Protein AF-0000000083196100 (afdb_homodimer)

Nearest PDB structures (foldseek):
  4jhn-assembly2_B  TM=9.028E-01  e=1.054E-21  Homo sapiens
  4jhn-assembly3_C  TM=9.083E-01  e=1.488E-21  Homo sapiens
  4jhn-assembly4_D  TM=9.112E-01  e=2.358E-21  Homo sapiens
  4jhp-assembly1_C  TM=8.881E-01  e=1.182E-21  Homo sapiens
  4d9s-assembly1_A  TM=8.935E-01  e=9.825E-14  Arabidopsis thaliana

Foldseek 3Di:
DLKDWDAADAPLPNRHTDIDHDVPFRWPDKEDEQFKIWTATPQQWIWIFG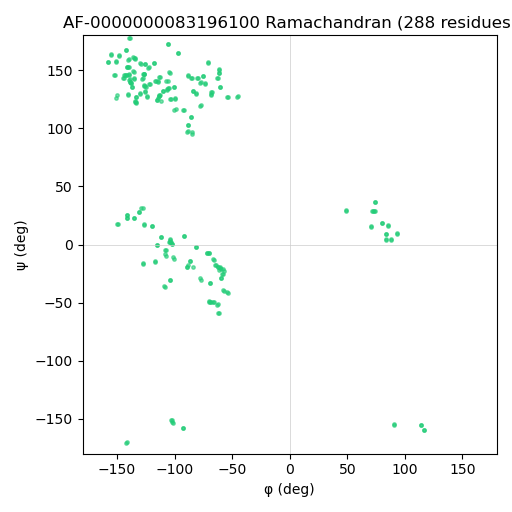AQCFLQRAQQDRDGGHDTDTNPVCVVWRWDAWEYEHFKIWTATPLQWIWMFGAFCPPQRQQPDGHGHNHIDTNPVDNPPHRWDYWYYYHNHIDTDD/DLKDWDAADAPLPNRHTDIDHDVPFRWPDKEDEQFKIWTATPQQWIWIFGAQCFLQRAQQDRDGGHDTDTNPVCVVWRWDAWEYEHFKIWTATPLQWIWMFGAFCPPQRQCPDGHGHNHIDTNPVDRPPHRWDYWYYYHNHIDTDD

pLDDT: mean 91.51, std 8.8, range [59.95, 98.72]

Structure (mmCIF, N/CA/C/O backbone):
data_AF-0000000083196100-model_v1
#
loop_
_entity.id
_entity.type
_entity.pdbx_description
1 polymer 'Retinitis pigmentosa GTPase regulator'
#
loop_
_atom_site.group_PDB
_atom_site.id
_atom_site.type_symbol
_atom_site.label_atom_id
_atom_site.label_alt_id
_atom_site.label_comp_id
_atom_site.label_asym_id
_atom_site.label_entity_id
_atom_site.label_seq_id
_atom_site.pdbx_PDB_ins_code
_atom_site.Cartn_x
_atom_site.Cartn_y
_atom_site.Cartn_z
_atom_site.occupancy
_atom_site.B_iso_or_equiv
_atom_site.auth_seq_id
_atom_site.auth_comp_id
_atom_site.auth_asym_id
_atom_site.auth_atom_id
_atom_site.pdbx_PDB_model_num
ATOM 1 N N . SER A 1 1 ? -12.853 -4.515 15.161 1 73.57 1 SER A N 1
ATOM 2 C CA . SER A 1 1 ? -14.202 -4.92 14.78 1 73.57 1 SER A CA 1
ATOM 3 C C . SER A 1 1 ? -14.213 -5.584 13.408 1 73.57 1 SER A C 1
ATOM 5 O O . SER A 1 1 ? -15.157 -6.299 13.066 1 73.57 1 SER A O 1
ATOM 7 N N . GLY A 1 2 ? -13.159 -5.322 12.604 1 83.19 2 GLY A N 1
ATOM 8 C CA . GLY A 1 2 ? -13.124 -5.877 11.26 1 83.19 2 GLY A CA 1
ATOM 9 C C . GLY A 1 2 ? -13.898 -5.049 10.252 1 83.19 2 GLY A C 1
ATOM 10 O O . GLY A 1 2 ? -14.129 -5.492 9.125 1 83.19 2 GLY A O 1
ATOM 11 N N . ALA A 1 3 ? -14.358 -3.859 10.619 1 87.9 3 ALA A N 1
ATOM 12 C CA . ALA A 1 3 ? -15.037 -2.965 9.684 1 87.9 3 ALA A CA 1
ATOM 13 C C . ALA A 1 3 ? -14.04 -2.303 8.738 1 87.9 3 ALA A C 1
ATOM 15 O O . ALA A 1 3 ? -12.918 -1.979 9.134 1 87.9 3 ALA A O 1
ATOM 16 N N . VAL A 1 4 ? -14.531 -2.128 7.567 1 89.62 4 VAL A N 1
ATOM 17 C CA . VAL A 1 4 ? -13.744 -1.42 6.562 1 89.62 4 VAL A CA 1
ATOM 18 C C . VAL A 1 4 ? -14.444 -0.117 6.181 1 89.62 4 VAL A C 1
ATOM 20 O O . VAL A 1 4 ? -15.605 -0.128 5.763 1 89.62 4 VAL A O 1
ATOM 23 N N . PHE A 1 5 ? -13.753 0.982 6.313 1 90.3 5 PHE A N 1
ATOM 24 C CA . PHE A 1 5 ? -14.221 2.295 5.885 1 90.3 5 PHE A CA 1
ATOM 25 C C . PHE A 1 5 ? -13.52 2.729 4.603 1 90.3 5 PHE A C 1
ATOM 27 O O . PHE A 1 5 ? -12.3 2.599 4.482 1 90.3 5 PHE A O 1
ATOM 34 N N . THR A 1 6 ? -14.292 3.23 3.684 1 90.14 6 THR A N 1
ATOM 35 C CA . THR A 1 6 ? -13.704 3.666 2.423 1 90.14 6 THR A CA 1
ATOM 36 C C . THR A 1 6 ? -14.089 5.111 2.118 1 90.14 6 THR A C 1
ATOM 38 O O . THR A 1 6 ? -15.194 5.548 2.448 1 90.14 6 THR A O 1
ATOM 41 N N . PHE A 1 7 ? -13.195 5.839 1.486 1 90.35 7 PHE A N 1
ATOM 42 C CA . PHE A 1 7 ? -13.403 7.2 1.005 1 90.35 7 PHE A CA 1
ATOM 43 C C . PHE A 1 7 ? -12.757 7.395 -0.361 1 90.35 7 PHE A C 1
ATOM 45 O O . PHE A 1 7 ? -11.756 6.749 -0.679 1 90.35 7 PHE A O 1
ATOM 52 N N . GLY A 1 8 ? -13.34 8.332 -1.094 1 90.25 8 GLY A N 1
ATOM 53 C CA . GLY A 1 8 ? -12.885 8.549 -2.458 1 90.25 8 GLY A CA 1
ATOM 54 C C . GLY A 1 8 ? -13.628 7.705 -3.476 1 90.25 8 GLY A C 1
ATOM 55 O O . GLY A 1 8 ? -14.788 7.347 -3.265 1 90.25 8 GLY A O 1
ATOM 56 N N . LYS A 1 9 ? -12.903 7.5 -4.558 1 84.86 9 LYS A N 1
ATOM 57 C CA . LYS A 1 9 ? -13.507 6.734 -5.644 1 84.86 9 LYS A CA 1
ATOM 58 C C . LYS A 1 9 ? -13.34 5.234 -5.419 1 84.86 9 LYS A C 1
ATOM 60 O O . LYS A 1 9 ? -12.223 4.715 -5.471 1 84.86 9 LYS A O 1
ATOM 65 N N . THR A 1 10 ? -14.396 4.661 -4.86 1 75.19 10 THR A N 1
ATOM 66 C CA . THR A 1 10 ? -14.386 3.212 -4.691 1 75.19 10 THR A CA 1
ATOM 67 C C . THR A 1 10 ? -15.456 2.559 -5.562 1 75.19 10 THR A C 1
ATOM 69 O O . THR A 1 10 ? -16.593 3.03 -5.615 1 75.19 10 THR A O 1
ATOM 72 N N . ARG A 1 11 ? -15.082 1.713 -6.275 1 67.57 11 ARG A N 1
ATOM 73 C CA . ARG A 1 11 ? -16.066 1.018 -7.098 1 67.57 11 ARG A CA 1
ATOM 74 C C . ARG A 1 11 ? -17.1 0.307 -6.232 1 67.57 11 ARG A C 1
ATOM 76 O O . ARG A 1 11 ? -18.237 0.096 -6.66 1 67.57 11 ARG A O 1
ATOM 83 N N . PHE A 1 12 ? -16.78 0.019 -4.996 1 62.87 12 PHE A N 1
ATOM 84 C CA . PHE A 1 12 ? -17.68 -0.753 -4.147 1 62.87 12 PHE A CA 1
ATOM 85 C C . PHE A 1 12 ? -18.722 0.15 -3.498 1 62.87 12 PHE A C 1
ATOM 87 O O . PHE A 1 12 ? -19.732 -0.331 -2.981 1 62.87 12 PHE A O 1
ATOM 94 N N . ALA A 1 13 ? -18.393 1.384 -3.484 1 64.73 13 ALA A N 1
ATOM 95 C CA . ALA A 1 13 ? -19.256 2.214 -2.647 1 64.73 13 ALA A CA 1
ATOM 96 C C . ALA A 1 13 ? -19.744 3.442 -3.411 1 64.73 13 ALA A C 1
ATOM 98 O O . ALA A 1 13 ? -20.001 4.49 -2.814 1 64.73 13 ALA A O 1
ATOM 99 N N . GLU A 1 14 ? -19.864 3.196 -4.648 1 65.25 14 GLU A N 1
ATOM 100 C CA . GLU A 1 14 ? -20.392 4.257 -5.5 1 65.25 14 GLU A CA 1
ATOM 101 C C . GLU A 1 14 ? -19.681 5.581 -5.237 1 65.25 14 GLU A C 1
ATOM 103 O O . GLU A 1 14 ? -20.316 6.638 -5.208 1 65.25 14 GLU A O 1
ATOM 108 N N . ASN A 1 15 ? -18.478 5.518 -4.843 1 67 15 ASN A N 1
ATOM 109 C CA . ASN A 1 15 ? -17.623 6.688 -4.669 1 67 15 ASN A CA 1
ATOM 110 C C . ASN A 1 15 ? -18.061 7.53 -3.474 1 67 15 ASN A C 1
ATOM 112 O O . ASN A 1 15 ? -17.837 8.741 -3.447 1 67 15 ASN A O 1
ATOM 116 N N . ILE A 1 16 ? -18.892 7.016 -2.548 1 70.38 16 ILE A N 1
ATOM 117 C CA . ILE A 1 16 ? -19.226 7.666 -1.285 1 70.38 16 ILE A CA 1
ATOM 118 C C . ILE A 1 16 ? -18.538 6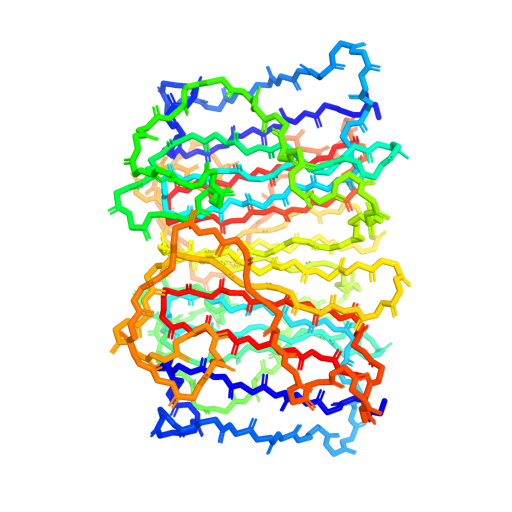.939 -0.132 1 70.38 16 ILE A C 1
ATOM 120 O O . ILE A 1 16 ? -18.341 5.723 -0.187 1 70.38 16 ILE A O 1
ATOM 124 N N . PRO A 1 17 ? -18.092 7.829 0.786 1 74.25 17 PRO A N 1
ATOM 125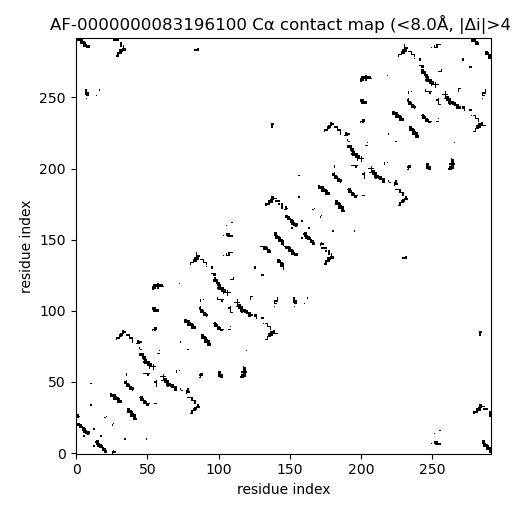 C CA . PRO A 1 17 ? -17.576 7.134 1.968 1 74.25 17 PRO A CA 1
ATOM 126 C C . PRO A 1 17 ? -18.496 6.011 2.44 1 74.25 17 PRO A C 1
ATOM 128 O O . PRO A 1 17 ? -19.72 6.171 2.445 1 74.25 17 PRO A O 1
ATOM 131 N N . SER A 1 18 ? -17.936 4.911 2.58 1 82.29 18 SER A N 1
ATOM 132 C CA . SER A 1 18 ? -18.738 3.731 2.887 1 82.29 18 SER A CA 1
ATOM 133 C C . SER A 1 18 ? -18.09 2.892 3.984 1 82.29 18 SER A C 1
ATOM 135 O O . SER A 1 18 ? -16.939 3.129 4.355 1 82.29 18 SER A O 1
ATOM 137 N N . LYS A 1 19 ? -18.972 2.049 4.567 1 83.75 19 LYS A N 1
ATOM 138 C CA . LYS A 1 19 ? -18.565 1.093 5.593 1 83.75 19 LYS A CA 1
ATOM 139 C C . LYS A 1 19 ? -19.083 -0.307 5.276 1 83.75 19 LYS A C 1
ATOM 141 O O . LYS A 1 19 ? -20.245 -0.474 4.898 1 83.75 19 LYS A O 1
ATOM 146 N N . PHE A 1 20 ? -18.14 -1.312 5.336 1 82.2 20 PHE A N 1
ATOM 147 C CA . PHE A 1 20 ? -18.63 -2.671 5.139 1 82.2 20 PHE A CA 1
ATOM 148 C C . PHE A 1 20 ? -17.903 -3.647 6.056 1 82.2 20 PHE A C 1
ATOM 150 O O . PHE A 1 20 ? -16.904 -3.29 6.684 1 82.2 20 PHE A O 1
ATOM 157 N N . TRP A 1 21 ? -18.545 -4.962 6.125 1 83.5 21 TRP A N 1
ATOM 158 C CA . TRP A 1 21 ? -18.016 -6.039 6.955 1 83.5 21 TRP A CA 1
ATOM 159 C C . TRP A 1 21 ? -17.885 -7.33 6.154 1 83.5 21 TRP A C 1
ATOM 161 O O . TRP A 1 21 ? -18.544 -7.499 5.125 1 83.5 21 TRP A O 1
ATOM 171 N N . PHE A 1 22 ? -16.971 -8.111 6.709 1 78.26 22 PHE A N 1
ATOM 172 C CA . PHE A 1 22 ? -16.886 -9.49 6.241 1 78.26 22 PHE A CA 1
ATOM 173 C C . PHE A 1 22 ? -17.618 -10.43 7.192 1 78.26 22 PHE A C 1
ATOM 175 O O . PHE A 1 22 ? -17.383 -10.404 8.402 1 78.26 22 PHE A O 1
ATOM 182 N N . LYS A 1 23 ? -18.633 -11.092 6.839 1 74.71 23 LYS A N 1
ATOM 183 C CA . LYS A 1 23 ? -19.554 -11.86 7.672 1 74.71 23 LYS A CA 1
ATOM 184 C C . LYS A 1 23 ? -18.833 -13.003 8.379 1 74.71 23 LYS A C 1
ATOM 186 O O . LYS A 1 23 ? -19.025 -13.218 9.577 1 74.71 23 LYS A O 1
ATOM 191 N N . ASN A 1 24 ? -18.102 -13.794 7.655 1 74.31 24 ASN A N 1
ATOM 192 C CA . ASN A 1 24 ? -17.67 -15.065 8.228 1 74.31 24 ASN A CA 1
ATOM 193 C C . ASN A 1 24 ? -16.178 -15.057 8.548 1 74.31 24 ASN A C 1
ATOM 195 O O . ASN A 1 24 ? -15.657 -16.014 9.124 1 74.31 24 ASN A O 1
ATOM 199 N N . ASP A 1 25 ? -15.566 -13.96 8.161 1 84.96 25 ASP A N 1
ATOM 200 C CA . ASP A 1 25 ? -14.13 -13.906 8.416 1 84.96 25 ASP A CA 1
ATOM 201 C C . ASP A 1 25 ? -13.664 -12.467 8.63 1 84.96 25 ASP A C 1
ATOM 203 O O . ASP A 1 25 ? -13.995 -11.579 7.842 1 84.96 25 ASP A O 1
ATOM 207 N N . ILE A 1 26 ? -12.99 -12.275 9.682 1 91.05 26 ILE A N 1
ATOM 208 C CA . ILE A 1 26 ? -12.576 -10.922 10.039 1 91.05 26 ILE A CA 1
ATOM 209 C C . ILE A 1 26 ? -11.372 -10.511 9.195 1 91.05 26 ILE A C 1
ATOM 211 O O . ILE A 1 26 ? -10.352 -11.204 9.179 1 91.05 26 ILE A O 1
ATOM 215 N N . PRO A 1 27 ? -11.514 -9.451 8.409 1 93.53 27 PRO A N 1
ATOM 216 C CA . PRO A 1 27 ? -10.337 -8.918 7.718 1 93.53 27 PRO A CA 1
ATOM 217 C C . PRO A 1 27 ? -9.243 -8.465 8.682 1 93.53 27 PRO A C 1
ATOM 219 O O . PRO A 1 27 ? -9.534 -7.828 9.697 1 93.53 27 PRO A O 1
ATOM 222 N N . ILE A 1 28 ? -8.037 -8.807 8.382 1 93.32 28 ILE A N 1
ATOM 223 C CA . ILE A 1 28 ? -6.946 -8.36 9.241 1 93.32 28 ILE A CA 1
ATOM 224 C C . ILE A 1 28 ? -6.007 -7.45 8.452 1 93.32 28 ILE A C 1
ATOM 226 O O . ILE A 1 28 ? -5.169 -6.758 9.034 1 93.32 28 ILE A O 1
ATOM 230 N N . SER A 1 29 ? -6.128 -7.455 7.113 1 95.14 29 SER A N 1
ATOM 231 C CA . SER A 1 29 ? -5.342 -6.589 6.24 1 95.14 29 SER A CA 1
ATOM 232 C C . SER A 1 29 ? -6.089 -6.283 4.946 1 95.14 29 SER A C 1
ATOM 234 O O . SER A 1 29 ? -6.868 -7.107 4.463 1 95.14 29 SER A O 1
ATOM 236 N N . LEU A 1 30 ? -5.882 -5.136 4.476 1 94.47 30 LEU A N 1
ATOM 237 C CA . LEU A 1 30 ? -6.475 -4.715 3.212 1 94.47 30 LEU A CA 1
ATOM 238 C C . LEU A 1 30 ? -5.477 -3.914 2.383 1 94.47 30 LEU A C 1
ATOM 240 O O . LEU A 1 30 ? -4.668 -3.163 2.933 1 94.47 30 LEU A O 1
ATOM 244 N N . SER A 1 31 ? -5.518 -4.012 1.088 1 97.21 31 SER A N 1
ATOM 245 C CA . SER A 1 31 ? -4.702 -3.246 0.151 1 97.21 31 SER A CA 1
ATOM 246 C C . SER A 1 31 ? -5.508 -2.836 -1.077 1 97.21 31 SER A C 1
ATOM 248 O O . SER A 1 31 ? -6.177 -3.669 -1.693 1 97.21 31 SER A O 1
ATOM 250 N N . CYS A 1 32 ? -5.425 -1.566 -1.353 1 95.29 32 CYS A N 1
ATOM 251 C CA . CYS A 1 32 ? -6.12 -1.029 -2.518 1 95.29 32 CYS A CA 1
ATOM 252 C C . CYS A 1 32 ? -5.137 -0.701 -3.636 1 95.29 32 CYS A C 1
ATOM 254 O O . CYS A 1 32 ? -4.123 -0.041 -3.403 1 95.29 32 CYS A O 1
ATOM 256 N N . GLY A 1 33 ? -5.467 -1.116 -4.804 1 95.66 33 GLY A N 1
ATOM 257 C CA . GLY A 1 33 ? -4.758 -0.687 -5.999 1 95.66 33 GLY A CA 1
ATOM 258 C C . GLY A 1 33 ? -5.493 0.388 -6.776 1 95.66 33 GLY A C 1
ATOM 259 O O . GLY A 1 33 ? -6.238 1.181 -6.197 1 95.66 33 GLY A O 1
ATOM 260 N N . ASP A 1 34 ? -5.257 0.464 -8.061 1 92.98 34 ASP A N 1
ATOM 261 C CA . ASP A 1 34 ? -5.97 1.433 -8.886 1 92.98 34 ASP A CA 1
ATOM 262 C C . ASP A 1 34 ? -7.451 1.076 -8.998 1 92.98 34 ASP A C 1
ATOM 264 O O . ASP A 1 34 ? -8.318 1.906 -8.72 1 92.98 34 ASP A O 1
ATOM 268 N N . GLU A 1 35 ? -7.698 -0.249 -9.343 1 92.24 35 GLU A N 1
ATOM 269 C CA . GLU A 1 35 ? -9.089 -0.66 -9.501 1 92.24 35 GLU A CA 1
ATOM 270 C C . GLU A 1 35 ? -9.317 -2.062 -8.943 1 92.24 35 GLU A C 1
ATOM 272 O O . GLU A 1 35 ? -10.21 -2.78 -9.399 1 92.24 35 GLU A O 1
ATOM 277 N N . HIS A 1 36 ? -8.477 -2.489 -8.063 1 95.12 36 HIS A N 1
ATOM 278 C CA . HIS A 1 36 ? -8.627 -3.781 -7.404 1 95.12 36 HIS A CA 1
ATOM 279 C C . HIS A 1 36 ? -8.27 -3.69 -5.924 1 95.12 36 HIS A C 1
ATOM 281 O O . HIS A 1 36 ? -7.609 -2.74 -5.498 1 95.12 36 HIS A O 1
ATOM 287 N N . THR A 1 37 ? -8.766 -4.66 -5.15 1 95.41 37 THR A N 1
ATOM 288 C CA . THR A 1 37 ? -8.61 -4.687 -3.7 1 95.41 37 THR A CA 1
ATOM 289 C C . THR A 1 37 ? -8.288 -6.099 -3.218 1 95.41 37 THR A C 1
ATOM 291 O O . THR A 1 37 ? -8.819 -7.078 -3.747 1 95.41 37 THR A O 1
ATOM 294 N N . ALA A 1 38 ? -7.398 -6.163 -2.303 1 96.94 38 ALA A N 1
ATOM 295 C CA . ALA A 1 38 ? -7.021 -7.415 -1.653 1 96.94 38 ALA A CA 1
ATOM 296 C C . ALA A 1 38 ? -7.346 -7.379 -0.163 1 96.94 38 ALA A C 1
ATOM 298 O O . ALA A 1 38 ? -7.14 -6.359 0.499 1 96.94 38 ALA A O 1
ATOM 299 N N . ILE A 1 39 ? -7.824 -8.518 0.34 1 95.29 39 ILE A N 1
ATOM 300 C CA . ILE A 1 39 ? -8.153 -8.658 1.755 1 95.29 39 ILE A CA 1
ATOM 301 C C . ILE A 1 39 ? -7.568 -9.961 2.294 1 95.29 39 ILE A C 1
ATOM 303 O O . ILE A 1 39 ? -7.739 -11.022 1.69 1 95.29 39 ILE A O 1
ATOM 307 N N . ILE A 1 40 ? -6.836 -9.848 3.36 1 96.46 40 ILE A N 1
ATOM 308 C CA . ILE A 1 40 ? -6.424 -11.027 4.114 1 96.46 40 ILE A CA 1
ATOM 309 C C . ILE A 1 40 ? -7.313 -11.189 5.345 1 96.46 40 ILE A C 1
ATOM 311 O O . ILE A 1 40 ? -7.577 -10.218 6.06 1 96.46 40 ILE A O 1
ATOM 315 N N . THR A 1 41 ? -7.726 -12.366 5.572 1 94.66 41 THR A N 1
ATOM 316 C CA . THR A 1 41 ? -8.59 -12.617 6.719 1 94.66 41 THR A CA 1
ATOM 317 C C . THR A 1 41 ? -7.821 -13.324 7.831 1 94.66 41 THR A C 1
ATOM 319 O O . THR A 1 41 ? -6.665 -13.711 7.645 1 94.66 41 THR A O 1
ATOM 322 N N . GLY A 1 42 ? -8.443 -13.473 8.975 1 92.94 42 GLY A N 1
ATOM 323 C CA . GLY A 1 42 ? -7.832 -14.01 10.18 1 92.94 42 GLY A CA 1
ATOM 324 C C . GLY A 1 42 ? -7.279 -15.41 9.996 1 92.94 42 GLY A C 1
ATOM 325 O O . GLY A 1 42 ? -6.361 -15.819 10.71 1 92.94 42 GLY A O 1
ATOM 326 N N . ASN A 1 43 ? -7.792 -16.182 9.061 1 92.32 43 ASN A N 1
ATOM 327 C CA . ASN A 1 43 ? -7.281 -17.518 8.774 1 92.32 43 ASN A CA 1
ATOM 328 C C . ASN A 1 43 ? -6.221 -17.488 7.676 1 92.32 43 ASN A C 1
ATOM 330 O O . ASN A 1 43 ? -5.889 -18.526 7.1 1 92.32 43 ASN A O 1
ATOM 334 N N . ASN A 1 44 ? -5.838 -16.33 7.279 1 94.97 44 ASN A N 1
ATOM 335 C CA . ASN A 1 44 ? -4.739 -16.061 6.358 1 94.97 44 ASN A CA 1
ATOM 336 C C . ASN A 1 44 ? -5.111 -16.418 4.922 1 94.97 44 ASN A C 1
ATOM 338 O O . ASN A 1 44 ? -4.252 -16.824 4.137 1 94.97 44 ASN A O 1
ATOM 342 N N . LYS A 1 45 ? -6.363 -16.315 4.657 1 94.69 45 LYS A N 1
ATOM 343 C CA . LYS A 1 45 ? -6.822 -16.447 3.277 1 94.69 45 LYS A CA 1
ATOM 344 C C . LYS A 1 45 ? -6.809 -15.099 2.562 1 94.69 45 LYS A C 1
ATOM 346 O O . LYS A 1 45 ? -7.124 -14.069 3.162 1 94.69 45 LYS A O 1
ATOM 351 N N . LEU A 1 46 ? -6.517 -15.194 1.325 1 97.17 46 LEU A N 1
ATOM 352 C CA . LEU A 1 46 ? -6.502 -13.999 0.488 1 97.17 46 LEU A CA 1
ATOM 353 C C . LEU A 1 46 ? -7.744 -13.938 -0.394 1 97.17 46 LEU A C 1
ATOM 355 O O . LEU A 1 46 ? -8.048 -14.892 -1.113 1 97.17 46 LEU A O 1
ATOM 359 N N . PHE A 1 47 ? -8.424 -12.874 -0.307 1 95.32 47 PHE A N 1
ATOM 360 C CA . PHE A 1 47 ? -9.535 -12.562 -1.198 1 95.32 47 PHE A CA 1
ATOM 361 C C . PHE A 1 47 ? -9.214 -11.346 -2.059 1 95.32 47 PHE A C 1
ATOM 363 O O . PHE A 1 47 ? -8.639 -10.369 -1.573 1 95.32 47 PHE A O 1
ATOM 370 N N . MET A 1 48 ? -9.627 -11.44 -3.307 1 96.42 48 MET A N 1
ATOM 371 C CA . MET A 1 48 ? -9.393 -10.319 -4.213 1 96.42 48 MET A CA 1
ATOM 372 C C . MET A 1 48 ? -10.632 -10.033 -5.055 1 96.42 48 MET A C 1
ATOM 374 O O . MET A 1 48 ? -11.418 -10.938 -5.338 1 96.42 48 MET A O 1
ATOM 378 N N . PHE A 1 49 ? -10.777 -8.716 -5.395 1 94.47 49 PHE A N 1
ATOM 379 C CA . PHE A 1 49 ? -11.84 -8.312 -6.307 1 94.47 49 PHE A CA 1
ATOM 380 C C . PHE A 1 49 ? -11.486 -7.006 -7.008 1 94.47 49 PHE A C 1
ATOM 382 O O . PHE A 1 49 ? -10.57 -6.297 -6.584 1 94.47 49 PHE A O 1
ATOM 389 N N . GLY A 1 50 ? -12.276 -6.783 -8.124 1 94.86 50 GLY A N 1
ATOM 390 C CA . GLY A 1 50 ? -12.058 -5.593 -8.931 1 94.86 50 GLY A CA 1
ATOM 391 C C . GLY A 1 50 ? -11.616 -5.906 -10.348 1 94.86 50 GLY A C 1
ATOM 392 O O . GLY A 1 50 ? -11.901 -6.986 -10.869 1 94.86 50 GLY A O 1
ATOM 393 N N . SER A 1 51 ? -11.001 -4.865 -10.977 1 96.34 51 SER A N 1
ATOM 394 C CA . SER A 1 51 ? -10.454 -5.024 -12.32 1 96.34 51 SER A CA 1
ATOM 395 C C . SER A 1 51 ? -9.362 -6.088 -12.351 1 96.34 51 SER A C 1
ATOM 397 O O . SER A 1 51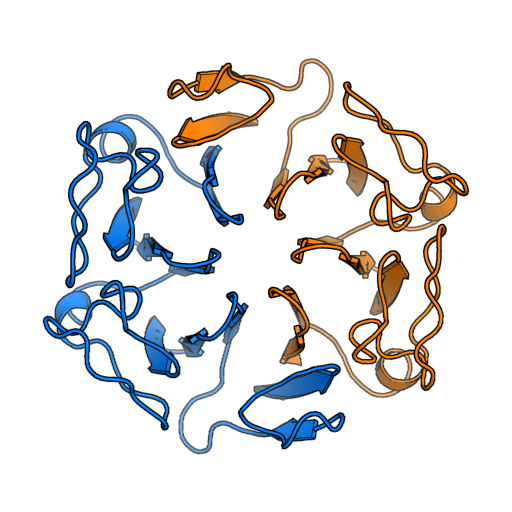 ? -8.616 -6.247 -11.383 1 96.34 51 SER A O 1
ATOM 399 N N . ASN A 1 52 ? -9.295 -6.759 -13.483 1 97.67 52 ASN A N 1
ATOM 400 C CA . ASN A 1 52 ? -8.338 -7.85 -13.636 1 97.67 52 ASN A CA 1
ATOM 401 C C . ASN A 1 52 ? -7.723 -7.864 -15.032 1 97.67 52 ASN A C 1
ATOM 403 O O . ASN A 1 52 ? -7.231 -8.897 -15.488 1 97.67 52 ASN A O 1
ATOM 407 N N . ASN A 1 53 ? -7.678 -6.746 -15.71 1 98.13 53 ASN A N 1
ATOM 408 C CA . ASN A 1 53 ? -7.274 -6.637 -17.108 1 98.13 53 ASN A CA 1
ATOM 409 C C . ASN A 1 53 ? -5.812 -7.028 -17.301 1 98.13 53 ASN A C 1
ATOM 411 O O . ASN A 1 53 ? -5.4 -7.379 -18.408 1 98.13 53 ASN A O 1
ATOM 415 N N . TRP A 1 54 ? -5.077 -7.056 -16.325 1 98.29 54 TRP A N 1
ATOM 416 C CA . TRP A 1 54 ? -3.652 -7.356 -16.408 1 98.29 54 TRP A CA 1
ATOM 417 C C . TRP A 1 54 ? -3.325 -8.654 -15.676 1 98.29 54 TRP A C 1
ATOM 419 O O . TRP A 1 54 ? -2.157 -9.033 -15.563 1 98.29 54 TRP A O 1
ATOM 429 N N . GLY A 1 55 ? -4.416 -9.295 -15.066 1 98.51 55 GLY A N 1
ATOM 430 C CA . GLY A 1 55 ? -4.192 -10.508 -14.295 1 98.51 55 GLY A CA 1
ATOM 431 C C . GLY A 1 55 ? -3.806 -10.236 -12.854 1 98.51 55 GLY A C 1
ATOM 432 O O . GLY A 1 55 ? -3.286 -11.119 -12.168 1 98.51 55 GLY A O 1
ATOM 433 N N . GLN A 1 56 ? -4.037 -9.012 -12.379 1 98.6 56 GLN A N 1
ATOM 434 C CA . GLN A 1 56 ? -3.545 -8.57 -11.078 1 98.6 56 GLN A CA 1
ATOM 435 C C . GLN A 1 56 ? -4.287 -9.27 -9.943 1 98.6 56 GLN A C 1
ATOM 437 O O . GLN A 1 56 ? -3.849 -9.232 -8.791 1 98.6 56 GLN A O 1
ATOM 442 N N . LEU A 1 57 ? -5.316 -10.031 -10.193 1 98.48 57 LEU A N 1
ATOM 443 C CA . LEU A 1 57 ? -5.994 -10.781 -9.142 1 98.48 57 LEU A CA 1
ATOM 444 C C . LEU A 1 57 ? -5.366 -12.16 -8.967 1 98.48 57 LEU A C 1
ATOM 446 O O . LEU A 1 57 ? -5.611 -12.836 -7.965 1 98.48 57 LEU A O 1
ATOM 450 N N . GLY A 1 58 ? -4.647 -12.639 -9.931 1 98.39 58 GLY A N 1
ATOM 451 C CA . GLY A 1 58 ? -3.961 -13.916 -9.815 1 98.39 58 GLY A CA 1
ATOM 452 C C . GLY A 1 58 ? -4.898 -15.106 -9.898 1 98.39 58 GLY A C 1
ATOM 453 O O . GLY A 1 58 ? -4.681 -16.121 -9.233 1 98.39 58 GLY A O 1
ATOM 454 N N . LEU A 1 59 ? -5.909 -15.049 -10.699 1 98.08 59 LEU A N 1
ATOM 455 C CA . LEU A 1 59 ? -6.94 -16.08 -10.755 1 98.08 59 LEU A CA 1
ATOM 456 C C . LEU A 1 59 ? -6.736 -16.987 -11.964 1 98.08 59 LEU A C 1
ATOM 458 O O . LEU A 1 59 ? -7.522 -17.909 -12.193 1 98.08 59 LEU A O 1
ATOM 462 N N . GLY A 1 60 ? -5.722 -16.75 -12.734 1 97.45 60 GLY A N 1
ATOM 463 C CA . GLY A 1 60 ? -5.507 -17.519 -13.95 1 97.45 60 GLY A CA 1
ATOM 464 C C . GLY A 1 60 ? -6.304 -17 -15.132 1 97.45 60 GLY A C 1
ATOM 465 O O . GLY A 1 60 ? -6.316 -17.619 -16.198 1 97.45 60 GLY A O 1
ATOM 466 N N . SER A 1 61 ? -6.987 -15.943 -14.978 1 96.62 61 SER A N 1
ATOM 467 C CA . SER A 1 61 ? -7.752 -15.256 -16.013 1 96.62 61 SER A CA 1
ATOM 468 C C . SER A 1 61 ? -7.597 -13.743 -15.904 1 96.62 61 SER A C 1
ATOM 470 O O . SER A 1 61 ? -6.932 -13.246 -14.993 1 96.62 61 SER A O 1
ATOM 472 N N . LYS A 1 62 ? -8.214 -13.038 -16.823 1 97.59 62 LYS A N 1
ATOM 473 C CA . LYS A 1 62 ? -8.149 -11.579 -16.817 1 97.59 62 LYS A CA 1
ATOM 474 C C . LYS A 1 62 ? -9.541 -10.968 -16.677 1 97.59 62 LYS A C 1
ATOM 476 O O . LYS A 1 62 ? -9.733 -9.781 -16.948 1 97.59 62 LYS A O 1
ATOM 481 N N . ALA A 1 63 ? -10.471 -11.857 -16.254 1 97.85 63 ALA A N 1
ATOM 482 C CA . ALA A 1 63 ? -11.839 -11.369 -16.092 1 97.85 63 ALA A CA 1
ATOM 483 C C . ALA A 1 63 ? -11.984 -10.563 -14.804 1 97.85 63 ALA A C 1
ATOM 485 O O . ALA A 1 63 ? -11.432 -10.935 -13.766 1 97.85 63 ALA A O 1
ATOM 486 N N . THR A 1 64 ? -12.717 -9.493 -14.883 1 96.89 64 THR A N 1
ATOM 487 C CA . THR A 1 64 ? -13.045 -8.702 -13.702 1 96.89 64 THR A CA 1
ATOM 488 C C . THR A 1 64 ? -13.877 -9.518 -12.718 1 96.89 64 THR A C 1
ATOM 490 O O . THR A 1 64 ? -14.748 -10.29 -13.125 1 96.89 64 THR A O 1
ATOM 493 N N . VAL A 1 65 ? -13.661 -9.336 -11.465 1 95.72 65 VAL A N 1
ATOM 494 C CA . VAL A 1 65 ? -14.414 -9.992 -10.402 1 95.72 65 VAL A CA 1
ATOM 495 C C . VAL A 1 65 ? -15.023 -8.942 -9.476 1 95.72 65 VAL A C 1
ATOM 497 O O . VAL A 1 65 ? -14.305 -8.114 -8.909 1 95.72 65 VAL A O 1
ATOM 500 N N . ASN A 1 66 ? -16.287 -8.97 -9.203 1 92.17 66 ASN A N 1
ATOM 501 C CA . ASN A 1 66 ? -16.97 -7.88 -8.514 1 92.17 66 ASN A CA 1
ATOM 502 C C . ASN A 1 66 ? -17.189 -8.199 -7.038 1 92.17 66 ASN A C 1
ATOM 504 O O . ASN A 1 66 ? -17.574 -7.325 -6.26 1 92.17 66 ASN A O 1
ATOM 508 N N . LYS A 1 67 ? -16.957 -9.434 -6.651 1 90.53 67 LYS A N 1
ATOM 509 C CA . LYS A 1 67 ? -17.081 -9.833 -5.252 1 90.53 67 LYS A CA 1
ATOM 510 C C . LYS A 1 67 ? -15.782 -10.448 -4.739 1 90.53 67 LYS A C 1
ATOM 512 O O . LYS A 1 67 ? -15.031 -11.055 -5.506 1 90.53 67 LYS A O 1
ATOM 517 N N . PRO A 1 68 ? -15.618 -10.287 -3.448 1 91.95 68 PRO A N 1
ATOM 518 C CA . PRO A 1 68 ? -14.405 -10.921 -2.926 1 91.95 68 PRO A CA 1
ATOM 519 C C . PRO A 1 68 ? -14.313 -12.403 -3.284 1 91.95 68 PRO A C 1
ATOM 521 O O . PRO A 1 68 ? -15.242 -13.166 -3.011 1 91.95 68 PRO A O 1
ATOM 524 N N . THR A 1 69 ? -13.232 -12.778 -3.863 1 94.92 69 THR A N 1
ATOM 525 C CA . THR A 1 69 ? -12.995 -14.14 -4.33 1 94.92 69 THR A CA 1
ATOM 526 C C . THR A 1 69 ? -11.694 -14.69 -3.754 1 94.92 69 THR A C 1
ATOM 528 O O . THR A 1 69 ? -10.648 -14.043 -3.84 1 94.92 69 THR A O 1
ATOM 531 N N . CYS A 1 70 ? -11.788 -15.901 -3.222 1 95.34 70 CYS A N 1
ATOM 532 C CA . CYS A 1 70 ? -10.63 -16.529 -2.596 1 95.34 70 CYS A CA 1
ATOM 533 C C . CYS A 1 70 ? -9.629 -16.995 -3.646 1 95.34 70 CYS A C 1
ATOM 535 O O . CYS A 1 70 ? -10.015 -17.562 -4.67 1 95.34 70 CYS A O 1
ATOM 537 N N . ILE A 1 71 ? -8.4 -16.78 -3.368 1 97.47 71 ILE A N 1
ATOM 538 C CA . ILE A 1 71 ? -7.34 -17.249 -4.254 1 97.47 71 ILE A CA 1
ATOM 539 C C . ILE A 1 71 ? -6.938 -18.671 -3.869 1 97.47 71 ILE A C 1
ATOM 541 O O . ILE A 1 71 ? -5.999 -18.869 -3.093 1 97.47 71 ILE A O 1
ATOM 545 N N . LYS A 1 72 ? -7.414 -19.602 -4.49 1 94.97 72 LYS A N 1
ATOM 546 C CA . LYS A 1 72 ? -7.284 -21.014 -4.141 1 94.97 72 LYS A CA 1
ATOM 547 C C . LYS A 1 72 ? -5.852 -21.5 -4.343 1 94.97 72 LYS A C 1
ATOM 549 O O . LYS A 1 72 ? -5.372 -22.359 -3.599 1 94.97 72 LYS A O 1
ATOM 554 N N . ALA A 1 73 ? -5.2 -20.948 -5.316 1 94.56 73 ALA A N 1
ATOM 555 C CA . ALA A 1 73 ? -3.842 -21.372 -5.649 1 94.56 73 ALA A CA 1
ATOM 556 C C . ALA A 1 73 ? -2.894 -21.15 -4.475 1 94.56 73 ALA A C 1
ATOM 558 O O . ALA A 1 73 ? -1.83 -21.769 -4.402 1 94.56 73 ALA A O 1
ATOM 559 N N . LEU A 1 74 ? -3.263 -20.282 -3.531 1 94.96 74 LEU A N 1
ATOM 560 C CA . LEU A 1 74 ? -2.403 -19.946 -2.402 1 94.96 74 LEU A CA 1
ATOM 561 C C . LEU A 1 74 ? -2.883 -20.636 -1.129 1 94.96 74 LEU A C 1
ATOM 563 O O . LEU A 1 74 ? -2.347 -20.392 -0.046 1 94.96 74 LEU A O 1
ATOM 567 N N . LYS A 1 75 ? -3.838 -21.443 -1.135 1 91.13 75 LYS A N 1
ATOM 568 C CA . LYS A 1 75 ? -4.408 -22.122 0.025 1 91.13 75 LYS A CA 1
ATOM 569 C C . LYS A 1 75 ? -3.333 -22.873 0.806 1 91.13 75 LYS A C 1
ATOM 571 O O . LYS A 1 75 ? -3.332 -22.861 2.039 1 91.13 75 LYS A O 1
ATOM 576 N N . PRO A 1 76 ? -2.434 -23.513 0.061 1 91.97 76 PRO A N 1
ATOM 577 C CA . PRO A 1 76 ? -1.398 -24.216 0.823 1 91.97 76 PRO A CA 1
ATOM 578 C C . PRO A 1 76 ? -0.474 -23.264 1.579 1 91.97 76 PRO A C 1
ATOM 580 O O . PRO A 1 76 ? 0.29 -23.698 2.445 1 91.97 76 PRO A O 1
ATOM 583 N N . GLU A 1 77 ? -0.572 -22.059 1.246 1 91.2 77 GLU A N 1
ATOM 584 C CA . GLU A 1 77 ? 0.254 -21.036 1.881 1 91.2 77 GLU A CA 1
ATOM 585 C C . GLU A 1 77 ? -0.559 -20.203 2.867 1 91.2 77 GLU A C 1
ATOM 587 O O . GLU A 1 77 ? -1.775 -20.068 2.718 1 91.2 77 GLU A O 1
ATOM 592 N N . LYS A 1 78 ? 0.007 -19.744 3.856 1 93.98 78 LYS A N 1
ATOM 593 C CA . LYS A 1 78 ? -0.565 -18.698 4.697 1 93.98 78 LYS A CA 1
ATOM 594 C C . LYS A 1 78 ? -0.104 -17.315 4.245 1 93.98 78 LYS A C 1
ATOM 596 O O . LYS A 1 78 ? 1.084 -16.995 4.321 1 93.98 78 LYS A O 1
ATOM 601 N N . VAL A 1 79 ? -1.048 -16.496 3.782 1 96.7 79 VAL A N 1
ATOM 602 C CA . VAL A 1 79 ? -0.675 -15.165 3.314 1 96.7 79 VAL A CA 1
ATOM 603 C C . VAL A 1 79 ? -0.532 -14.22 4.505 1 96.7 79 VAL A C 1
ATOM 605 O O . VAL A 1 79 ? -1.439 -14.115 5.334 1 96.7 79 VAL A O 1
ATOM 608 N N . LYS A 1 80 ? 0.541 -13.533 4.551 1 95.56 80 LYS A N 1
ATOM 609 C CA . LYS A 1 80 ? 0.839 -12.665 5.686 1 95.56 80 LYS A CA 1
ATOM 610 C C . LYS A 1 80 ? 0.721 -11.194 5.299 1 95.56 80 LYS A C 1
ATOM 612 O O . LYS A 1 80 ? 0.357 -10.356 6.127 1 95.56 80 LYS A O 1
ATOM 617 N N . PHE A 1 81 ? 1.093 -10.874 4.121 1 96.26 81 PHE A N 1
ATOM 618 C CA . PHE A 1 81 ? 1.083 -9.494 3.651 1 96.26 81 PHE A CA 1
ATOM 619 C C . PHE A 1 81 ? 0.687 -9.426 2.181 1 96.26 81 PHE A C 1
ATOM 621 O O . PHE A 1 81 ? 1.021 -10.32 1.4 1 96.26 81 PHE A O 1
ATOM 628 N N . VAL A 1 82 ? 0.012 -8.39 1.838 1 97.93 82 VAL A N 1
ATOM 629 C CA . VAL A 1 82 ? -0.363 -8.149 0.449 1 97.93 82 VAL A CA 1
ATOM 630 C C . VAL A 1 82 ? -0.19 -6.669 0.116 1 97.93 82 VAL A C 1
ATOM 632 O O . VAL A 1 82 ? -0.471 -5.802 0.947 1 97.93 82 VAL A O 1
ATOM 635 N N . ALA A 1 83 ? 0.279 -6.364 -1.006 1 98.24 83 ALA A N 1
ATOM 636 C CA . ALA A 1 83 ? 0.431 -5.006 -1.523 1 98.24 83 ALA A CA 1
ATOM 637 C C . ALA A 1 83 ? -0.082 -4.905 -2.956 1 98.24 83 ALA A C 1
ATOM 639 O O . ALA A 1 83 ? 0.395 -5.615 -3.845 1 98.24 83 ALA A O 1
ATOM 640 N N . CYS A 1 84 ? -1.026 -4.028 -3.173 1 98.08 84 CYS A N 1
ATOM 641 C CA . CYS A 1 84 ? -1.568 -3.799 -4.508 1 98.08 84 CYS A CA 1
ATOM 642 C C . CYS A 1 84 ? -0.954 -2.555 -5.139 1 98.08 84 CYS A C 1
ATOM 644 O O . CYS A 1 84 ? -0.978 -1.476 -4.545 1 98.08 84 CYS A O 1
ATOM 646 N N . GLY A 1 85 ? -0.427 -2.697 -6.276 1 97.14 85 GLY A N 1
ATOM 647 C CA . GLY A 1 85 ? -0.015 -1.559 -7.083 1 97.14 85 GLY A CA 1
ATOM 648 C C . GLY A 1 85 ? -1.083 -1.101 -8.057 1 97.14 85 GLY A C 1
ATOM 649 O O . GLY A 1 85 ? -2.272 -1.349 -7.846 1 97.14 85 GLY A O 1
ATOM 650 N N . ARG A 1 86 ? -0.631 -0.419 -9.093 1 96.07 86 ARG A N 1
ATOM 651 C CA . ARG A 1 86 ? -1.601 0.041 -10.081 1 96.07 86 ARG A CA 1
ATOM 652 C C . ARG A 1 86 ? -2.239 -1.135 -10.811 1 96.07 86 ARG A C 1
ATOM 654 O O . ARG A 1 86 ? -3.466 -1.23 -10.894 1 96.07 86 ARG A O 1
ATOM 661 N N . ASN A 1 87 ? -1.353 -2.045 -11.303 1 96.83 87 ASN A N 1
ATOM 662 C CA . ASN A 1 87 ? -1.849 -3.162 -12.1 1 96.83 87 ASN A CA 1
ATOM 663 C C . ASN A 1 87 ? -1.2 -4.479 -11.686 1 96.83 87 ASN A C 1
ATOM 665 O O . ASN A 1 87 ? -1.081 -5.399 -12.497 1 96.83 87 ASN A O 1
ATOM 669 N N . HIS A 1 88 ? -0.707 -4.568 -10.502 1 98.32 88 HIS A N 1
ATOM 670 C CA . HIS A 1 88 ? -0.032 -5.766 -10.015 1 98.32 88 HIS A CA 1
ATOM 671 C C . HIS A 1 88 ? -0.238 -5.942 -8.514 1 98.32 88 HIS A C 1
ATOM 673 O O . HIS A 1 88 ? -0.657 -5.008 -7.826 1 98.32 88 HIS A O 1
ATOM 679 N N . THR A 1 89 ? 0.018 -7.144 -8.059 1 98.59 89 THR A N 1
ATOM 680 C CA . THR A 1 89 ? -0.142 -7.504 -6.654 1 98.59 89 THR A CA 1
ATOM 681 C C . THR A 1 89 ? 1.038 -8.344 -6.174 1 98.59 89 THR A C 1
ATOM 683 O O . THR A 1 89 ? 1.5 -9.239 -6.884 1 98.59 89 THR A O 1
ATOM 686 N N . LEU A 1 90 ? 1.538 -8.012 -5.011 1 98.01 90 LEU A N 1
ATOM 687 C CA . LEU A 1 90 ? 2.575 -8.783 -4.333 1 98.01 90 LEU A CA 1
ATOM 688 C C . LEU A 1 90 ? 2.033 -9.422 -3.059 1 98.01 90 LEU A C 1
ATOM 690 O O . LEU A 1 90 ? 1.259 -8.8 -2.328 1 98.01 90 LEU A O 1
ATOM 694 N N . ILE A 1 91 ? 2.499 -10.607 -2.752 1 97.38 91 ILE A N 1
ATOM 695 C CA . ILE A 1 91 ? 2.101 -11.256 -1.508 1 97.38 91 ILE A CA 1
ATOM 696 C C . ILE A 1 91 ? 3.327 -11.859 -0.825 1 97.38 91 ILE A C 1
ATOM 698 O O . ILE A 1 91 ? 4.268 -12.291 -1.495 1 97.38 91 ILE A O 1
ATOM 702 N N . LEU A 1 92 ? 3.355 -11.792 0.444 1 96.36 92 LEU A N 1
ATOM 703 C CA . LEU A 1 92 ? 4.323 -12.457 1.309 1 96.36 92 LEU A CA 1
ATOM 704 C C . LEU A 1 92 ? 3.65 -13.54 2.146 1 96.36 92 LEU A C 1
ATOM 706 O O . LEU A 1 92 ? 2.634 -13.285 2.797 1 96.36 92 LEU A O 1
ATOM 710 N N . THR A 1 93 ? 4.158 -14.719 2.145 1 95.48 93 THR A N 1
ATOM 711 C CA . THR A 1 93 ? 3.572 -15.822 2.899 1 95.48 93 THR A CA 1
ATOM 712 C C . THR A 1 93 ? 4.275 -15.993 4.243 1 95.48 93 THR A C 1
ATOM 714 O O . THR A 1 93 ? 5.361 -15.448 4.455 1 95.48 93 THR A O 1
ATOM 717 N N . GLY A 1 94 ? 3.609 -16.75 5.088 1 92.98 94 GLY A N 1
ATOM 718 C CA . GLY A 1 94 ? 4.183 -17.055 6.389 1 92.98 94 GLY A CA 1
ATOM 719 C C . GLY A 1 94 ? 5.513 -17.779 6.299 1 92.98 94 GLY A C 1
ATOM 720 O O . GLY A 1 94 ? 6.371 -17.622 7.17 1 92.98 94 GLY A O 1
ATOM 721 N N . GLY A 1 95 ? 5.685 -18.523 5.232 1 91.5 95 GLY A N 1
ATOM 722 C CA . GLY A 1 95 ? 6.926 -19.252 5.021 1 91.5 95 GLY A CA 1
ATOM 723 C C . GLY A 1 95 ? 8.029 -18.393 4.433 1 91.5 95 GLY A C 1
ATOM 724 O O . GLY A 1 95 ? 9.134 -18.879 4.183 1 91.5 95 GLY A O 1
ATOM 725 N N . GLY A 1 96 ? 7.714 -17.139 4.16 1 91.89 96 GLY A N 1
ATOM 726 C CA . GLY A 1 96 ? 8.734 -16.215 3.69 1 91.89 96 GLY A CA 1
ATOM 727 C C . GLY A 1 96 ? 8.821 -16.143 2.177 1 91.89 96 GLY A C 1
ATOM 728 O O . GLY A 1 96 ? 9.755 -15.551 1.632 1 91.89 96 GLY A O 1
ATOM 729 N N . LYS A 1 97 ? 7.912 -16.711 1.477 1 93.42 97 LYS A N 1
ATOM 730 C CA . LYS A 1 97 ? 7.887 -16.647 0.019 1 93.42 97 LYS A CA 1
ATOM 731 C C . LYS A 1 97 ? 7.178 -15.385 -0.464 1 93.42 97 LYS A C 1
ATOM 733 O O . LYS A 1 97 ? 6.18 -14.963 0.124 1 93.42 97 LYS A O 1
ATOM 738 N N . VAL A 1 98 ? 7.686 -14.834 -1.526 1 95.41 98 VAL A N 1
ATOM 739 C CA . VAL A 1 98 ? 7.062 -13.678 -2.161 1 95.41 98 VAL A CA 1
ATOM 740 C C . VAL A 1 98 ? 6.549 -14.063 -3.547 1 95.41 98 VAL A C 1
ATOM 742 O O . VAL A 1 98 ? 7.28 -14.656 -4.343 1 95.41 98 VAL A O 1
ATOM 745 N N . TYR A 1 99 ? 5.296 -13.779 -3.794 1 96.59 99 TYR A N 1
ATOM 746 C CA . TYR A 1 99 ? 4.685 -14.007 -5.099 1 96.59 99 TYR A CA 1
ATOM 747 C C . TYR A 1 99 ? 4.22 -12.696 -5.721 1 96.59 99 TYR A C 1
ATOM 749 O O . TYR A 1 99 ? 3.94 -11.729 -5.008 1 96.59 99 TYR A O 1
ATOM 757 N N . ALA A 1 100 ? 4.124 -12.713 -7.012 1 97.58 100 ALA A N 1
ATOM 758 C CA . ALA A 1 100 ? 3.623 -11.548 -7.738 1 97.58 100 ALA A CA 1
ATOM 759 C C . ALA A 1 100 ? 2.735 -11.968 -8.905 1 97.58 100 ALA A C 1
ATOM 761 O O . ALA A 1 100 ? 2.916 -13.048 -9.473 1 97.58 100 ALA A O 1
ATOM 762 N N . THR A 1 101 ? 1.815 -11.122 -9.285 1 98.7 101 THR A N 1
ATOM 763 C CA . THR A 1 101 ? 0.959 -11.3 -10.453 1 98.7 101 THR A CA 1
ATOM 764 C C . THR A 1 101 ? 0.548 -9.949 -11.032 1 98.7 101 THR A C 1
ATOM 766 O O . THR A 1 101 ? 0.638 -8.924 -10.353 1 98.7 101 THR A O 1
ATOM 769 N N . GLY A 1 102 ? 0.171 -9.97 -12.345 1 98.66 102 GLY A N 1
ATOM 770 C CA . GLY A 1 102 ? -0.363 -8.768 -12.967 1 98.66 102 GLY A CA 1
ATOM 771 C C . GLY A 1 102 ? 0.539 -8.206 -14.05 1 98.66 102 GLY A C 1
ATOM 772 O O . GLY A 1 102 ? 1.219 -8.958 -14.75 1 98.66 102 GLY A O 1
ATOM 773 N N . GLY A 1 103 ? 0.357 -6.893 -14.255 1 98.31 103 GLY A N 1
ATOM 774 C CA . GLY A 1 103 ? 1.178 -6.182 -15.222 1 98.31 103 GLY A CA 1
ATOM 775 C C . GLY A 1 103 ? 2.656 -6.206 -14.882 1 98.31 103 GLY A C 1
ATOM 776 O O . GLY A 1 103 ? 3.03 -6.155 -13.708 1 98.31 103 GLY A O 1
ATOM 777 N N . ASN A 1 104 ? 3.488 -6.152 -15.929 1 97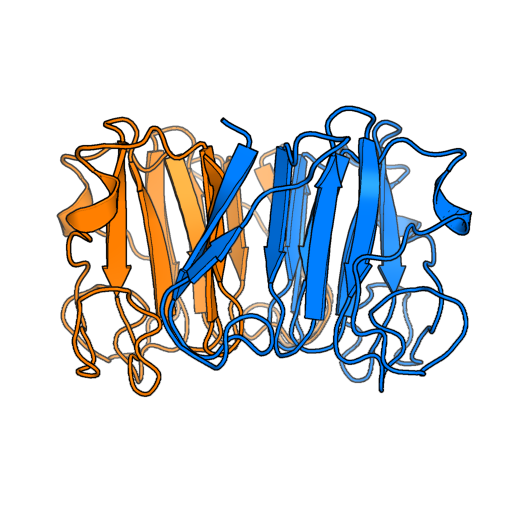.22 104 ASN A N 1
ATOM 778 C CA . ASN A 1 104 ? 4.921 -6.301 -15.697 1 97.22 104 ASN A CA 1
ATOM 779 C C . ASN A 1 104 ? 5.739 -5.516 -16.718 1 97.22 104 ASN A C 1
ATOM 781 O O . ASN A 1 104 ? 6.929 -5.779 -16.902 1 97.22 104 ASN A O 1
ATOM 785 N N . ASN A 1 105 ? 5.14 -4.593 -17.378 1 96.1 105 ASN A N 1
ATOM 786 C CA . ASN A 1 105 ? 5.77 -3.884 -18.487 1 96.1 105 ASN A CA 1
ATOM 787 C C . ASN A 1 105 ? 7.003 -3.111 -18.031 1 96.1 105 ASN A C 1
ATOM 789 O O . ASN A 1 105 ? 7.88 -2.798 -18.839 1 96.1 105 ASN A O 1
ATOM 793 N N . GLU A 1 106 ? 7.108 -2.859 -16.801 1 94.15 106 GLU A N 1
ATOM 794 C CA . GLU A 1 106 ? 8.257 -2.146 -16.252 1 94.15 106 GLU A CA 1
ATOM 795 C C . GLU A 1 106 ? 9.114 -3.064 -15.386 1 94.15 106 GLU A C 1
ATOM 797 O O . GLU A 1 106 ? 10.015 -2.602 -14.684 1 94.15 106 GLU A O 1
ATOM 802 N N . GLY A 1 107 ? 8.797 -4.389 -15.344 1 94.09 107 GLY A N 1
ATOM 803 C CA . GLY A 1 107 ? 9.533 -5.34 -14.526 1 94.09 107 GLY A CA 1
ATOM 804 C C . GLY A 1 107 ? 9.121 -5.317 -13.067 1 94.09 107 GLY A C 1
ATOM 805 O O . GLY A 1 107 ? 9.868 -5.772 -12.198 1 94.09 107 GLY A O 1
ATOM 806 N N . GLN A 1 108 ? 7.951 -4.769 -12.828 1 95.54 108 GLN A N 1
ATOM 807 C CA . GLN A 1 108 ? 7.529 -4.536 -11.451 1 95.54 108 GLN A CA 1
ATOM 808 C C . GLN A 1 108 ? 7.188 -5.849 -10.751 1 95.54 108 GLN A C 1
ATOM 810 O O . GLN A 1 108 ? 7.048 -5.887 -9.526 1 95.54 108 GLN A O 1
ATOM 815 N N . LEU A 1 109 ? 7.158 -6.965 -11.396 1 96.53 109 LEU A N 1
ATOM 816 C CA . LEU A 1 109 ? 6.907 -8.237 -10.728 1 96.53 109 LEU A CA 1
ATOM 817 C C . LEU A 1 109 ? 8.203 -8.831 -10.187 1 96.53 109 LEU A C 1
ATOM 819 O O . LEU A 1 109 ? 8.177 -9.808 -9.434 1 96.53 109 LEU A O 1
ATOM 823 N N . GLY A 1 110 ? 9.346 -8.314 -10.617 1 93 110 GLY A N 1
ATOM 824 C CA . GLY A 1 110 ? 10.614 -8.783 -10.081 1 93 110 GLY A CA 1
ATOM 825 C C . GLY A 1 110 ? 10.982 -10.177 -10.554 1 93 110 GLY A C 1
ATOM 826 O O . GLY A 1 110 ? 11.662 -10.92 -9.844 1 93 110 GLY A O 1
ATOM 827 N N . LEU A 1 111 ? 10.541 -10.557 -11.731 1 93.97 111 LEU A N 1
ATOM 828 C CA . LEU A 1 111 ? 10.713 -11.929 -12.197 1 93.97 111 LEU A CA 1
ATOM 829 C C . LEU A 1 111 ? 11.815 -12.012 -13.248 1 93.97 111 LEU A C 1
ATOM 831 O O . LEU A 1 111 ? 12.047 -13.076 -13.827 1 93.97 111 LEU A O 1
ATOM 835 N N . GLY A 1 112 ? 12.482 -10.883 -13.56 1 90.88 112 GLY A N 1
ATOM 836 C CA . GLY A 1 112 ? 13.613 -10.899 -14.474 1 90.88 112 GLY A CA 1
ATOM 837 C C . GLY A 1 112 ? 13.208 -10.737 -15.927 1 90.88 112 GLY A C 1
ATOM 838 O O . GLY A 1 112 ? 14.03 -10.912 -16.829 1 90.88 112 GLY A O 1
ATOM 839 N N . ASP A 1 113 ? 11.952 -10.524 -16.154 1 93.85 113 ASP A N 1
ATOM 840 C CA . ASP A 1 113 ? 11.408 -10.232 -17.476 1 93.85 113 ASP A CA 1
ATOM 841 C C . ASP A 1 113 ? 10.308 -9.176 -17.396 1 93.85 113 ASP A C 1
ATOM 843 O O . ASP A 1 113 ? 10.118 -8.547 -16.353 1 93.85 113 ASP A O 1
ATOM 847 N N . THR A 1 114 ? 9.56 -8.934 -18.499 1 95.9 114 THR A N 1
ATOM 848 C CA . THR A 1 114 ? 8.547 -7.885 -18.503 1 95.9 114 THR A CA 1
ATOM 849 C C . THR A 1 114 ? 7.198 -8.436 -18.955 1 95.9 114 THR A C 1
ATOM 851 O O . THR A 1 114 ? 6.334 -7.683 -19.41 1 95.9 114 THR A O 1
ATOM 854 N N . ASP A 1 115 ? 7.071 -9.804 -18.923 1 97.82 115 ASP A N 1
ATOM 855 C CA . ASP A 1 115 ? 5.799 -10.408 -19.305 1 97.82 115 ASP A CA 1
ATOM 856 C C . ASP A 1 115 ? 4.793 -10.341 -18.158 1 97.82 115 ASP A C 1
ATOM 858 O O . ASP A 1 115 ? 5.151 -10.558 -16.998 1 97.82 115 ASP A O 1
ATOM 862 N N . GLU A 1 116 ? 3.64 -10.139 -18.492 1 98.2 116 GLU A N 1
ATOM 863 C CA . GLU A 1 116 ? 2.578 -10.147 -17.491 1 98.2 116 GLU A CA 1
ATOM 864 C C . GLU A 1 116 ? 2.307 -11.561 -16.986 1 98.2 116 GLU A C 1
ATOM 866 O O . GLU A 1 116 ? 2.616 -12.54 -17.669 1 98.2 116 GLU A O 1
ATOM 871 N N . ARG A 1 117 ? 1.761 -11.718 -15.837 1 98.65 117 ARG A N 1
ATOM 872 C CA . ARG A 1 117 ? 1.307 -12.972 -15.244 1 98.65 117 ARG A CA 1
ATOM 873 C C . ARG A 1 117 ? -0.15 -12.875 -14.806 1 98.65 117 ARG A C 1
ATOM 875 O O . ARG A 1 117 ? -0.572 -11.856 -14.254 1 98.65 117 ARG A O 1
ATOM 882 N N . SER A 1 118 ? -0.919 -13.863 -15.065 1 98.59 118 SER A N 1
ATOM 883 C CA . SER A 1 118 ? -2.309 -13.863 -14.621 1 98.59 118 SER A CA 1
ATOM 884 C C . SER A 1 118 ? -2.501 -14.766 -13.407 1 98.59 118 SER A C 1
ATOM 886 O O . SER A 1 118 ? -3.627 -14.962 -12.944 1 98.59 118 SER A O 1
ATOM 888 N N . ALA A 1 119 ? -1.418 -15.334 -12.955 1 98.41 119 ALA A N 1
ATOM 889 C CA . ALA A 1 119 ? -1.371 -16.106 -11.716 1 98.41 119 ALA A CA 1
ATOM 890 C C . ALA A 1 119 ? -0.155 -15.724 -10.877 1 98.41 119 ALA A C 1
ATOM 892 O O . ALA A 1 119 ? 0.816 -15.168 -11.396 1 98.41 119 ALA A O 1
ATOM 893 N N . PHE A 1 120 ? -0.271 -16.05 -9.643 1 98.16 120 PHE A N 1
ATOM 894 C CA . PHE A 1 120 ? 0.835 -15.712 -8.756 1 98.16 120 PHE A CA 1
ATOM 895 C C . PHE A 1 120 ? 2.071 -16.538 -9.093 1 98.16 120 PHE A C 1
ATOM 897 O O . PHE A 1 120 ? 1.988 -17.76 -9.232 1 98.16 120 PHE A O 1
ATOM 904 N N . HIS A 1 121 ? 3.165 -15.847 -9.208 1 97.3 121 HIS A N 1
ATOM 905 C CA . HIS A 1 121 ? 4.454 -16.465 -9.496 1 97.3 121 HIS A CA 1
ATOM 906 C C . HIS A 1 121 ? 5.471 -16.154 -8.403 1 97.3 121 HIS A C 1
ATOM 908 O O . HIS A 1 121 ? 5.553 -15.018 -7.93 1 97.3 121 HIS A O 1
ATOM 914 N N . LEU A 1 122 ? 6.236 -17.166 -8.034 1 95.03 122 LEU A N 1
ATOM 915 C CA . LEU A 1 122 ? 7.255 -17.032 -6.999 1 95.03 122 LEU A CA 1
ATOM 916 C C . LEU A 1 122 ? 8.398 -16.14 -7.473 1 95.03 122 LEU A C 1
ATOM 918 O O . LEU A 1 122 ? 8.901 -16.308 -8.586 1 95.03 122 LEU A O 1
ATOM 922 N N . ILE A 1 123 ? 8.732 -15.162 -6.669 1 93.44 123 ILE A N 1
ATOM 923 C CA . ILE A 1 123 ? 9.946 -14.382 -6.885 1 93.44 123 ILE A CA 1
ATOM 924 C C . ILE A 1 123 ? 11.121 -15.051 -6.176 1 93.44 123 ILE A C 1
ATOM 926 O O . ILE A 1 123 ? 11.277 -14.918 -4.96 1 93.44 123 ILE A O 1
ATOM 930 N N . SER A 1 124 ? 11.905 -15.659 -6.759 1 86.36 124 SER A N 1
ATOM 931 C CA . SER A 1 124 ? 12.918 -16.556 -6.211 1 86.36 124 SER A CA 1
ATOM 932 C C . SER A 1 124 ? 14.099 -15.776 -5.645 1 86.36 124 SER A C 1
ATOM 934 O O . SER A 1 124 ? 14.809 -16.266 -4.765 1 86.36 124 SER A O 1
ATOM 936 N N . PHE A 1 125 ? 14.428 -14.606 -6.142 1 76.12 125 PHE A N 1
ATOM 937 C CA . PHE A 1 125 ? 15.613 -13.884 -5.695 1 76.12 125 PHE A CA 1
ATOM 938 C C . PHE A 1 125 ? 15.562 -13.64 -4.191 1 76.12 125 PHE A C 1
ATOM 940 O O . PHE A 1 125 ? 16.589 -13.705 -3.512 1 76.12 125 PHE A O 1
ATOM 947 N N . PHE A 1 126 ? 14.365 -13.277 -3.553 1 67.3 126 PHE A N 1
ATOM 948 C CA . PHE A 1 126 ? 14.23 -12.967 -2.135 1 67.3 126 PHE A CA 1
ATOM 949 C C . PHE A 1 126 ? 14.395 -14.223 -1.288 1 67.3 126 PHE A C 1
ATOM 951 O O . PHE A 1 126 ? 15.033 -14.188 -0.234 1 67.3 126 PHE A O 1
ATOM 958 N N . THR A 1 127 ? 13.68 -15.25 -1.692 1 59.95 127 THR A N 1
ATOM 959 C CA . THR A 1 127 ? 13.247 -16.364 -0.856 1 59.95 127 THR A CA 1
ATOM 960 C C . THR A 1 127 ? 14.445 -17.045 -0.201 1 59.95 127 THR A C 1
ATOM 962 O O . THR A 1 127 ? 14.366 -17.482 0.949 1 59.95 127 THR A O 1
ATOM 965 N N . SER A 1 128 ? 15.456 -16.902 -0.729 1 63.44 128 SER A N 1
ATOM 966 C CA . SER A 1 128 ? 16.469 -17.755 -0.117 1 63.44 128 SER A CA 1
ATOM 967 C C . SER A 1 128 ? 17.473 -16.934 0.684 1 63.44 128 SER A C 1
ATOM 969 O O . SER A 1 128 ? 18.136 -17.457 1.582 1 63.44 128 SER A O 1
ATOM 971 N N . GLN A 1 129 ? 17.402 -15.75 0.591 1 75.34 129 GLN A N 1
ATOM 972 C CA . GLN A 1 129 ? 18.582 -15.046 1.082 1 75.34 129 GLN A CA 1
ATOM 973 C C . GLN A 1 129 ? 18.198 -13.967 2.091 1 75.34 129 GLN A C 1
ATOM 975 O O . GLN A 1 129 ? 19.025 -13.547 2.904 1 75.34 129 GLN A O 1
ATOM 980 N N . HIS A 1 130 ? 16.946 -13.676 2.061 1 83.43 130 HIS A N 1
ATOM 981 C CA . HIS A 1 130 ? 16.568 -12.55 2.907 1 83.43 130 HIS A CA 1
ATOM 982 C C . HIS A 1 130 ? 15.242 -12.811 3.612 1 83.43 130 HIS A C 1
ATOM 984 O O . HIS A 1 130 ? 14.355 -13.462 3.055 1 83.43 130 HIS A O 1
ATOM 990 N N . LYS A 1 131 ? 15.184 -12.382 4.806 1 89.84 131 LYS A N 1
ATOM 991 C CA . LYS A 1 131 ? 13.9 -12.372 5.5 1 89.84 131 LYS A CA 1
ATOM 992 C C . LYS A 1 131 ? 13.118 -11.098 5.192 1 89.84 131 LYS A C 1
ATOM 994 O O . LYS A 1 131 ? 13.482 -10.014 5.651 1 89.84 131 LYS A O 1
ATOM 999 N N . ILE A 1 132 ? 12.049 -11.215 4.452 1 93.17 132 ILE A N 1
ATOM 1000 C CA . ILE A 1 132 ? 11.224 -10.081 4.049 1 93.17 132 ILE A CA 1
ATOM 1001 C C . ILE A 1 132 ? 10.232 -9.743 5.159 1 93.17 132 ILE A C 1
ATOM 1003 O O . ILE A 1 132 ? 9.55 -10.628 5.681 1 93.17 132 ILE A O 1
ATOM 1007 N N . LYS A 1 133 ? 10.173 -8.495 5.47 1 92.13 133 LYS A N 1
ATOM 1008 C CA . LYS A 1 133 ? 9.303 -8.046 6.552 1 92.13 133 LYS A CA 1
ATOM 1009 C C . LYS A 1 133 ? 8.045 -7.377 6.005 1 92.13 133 LYS A C 1
ATOM 1011 O O . LYS A 1 133 ? 6.988 -7.418 6.638 1 92.13 133 LYS A O 1
ATOM 1016 N N . GLN A 1 134 ? 8.211 -6.765 4.868 1 94.63 134 GLN A N 1
ATOM 1017 C CA . GLN A 1 134 ? 7.106 -5.988 4.315 1 94.63 134 GLN A CA 1
ATOM 1018 C C . GLN A 1 134 ? 7.263 -5.805 2.808 1 94.63 134 GLN A C 1
ATOM 1020 O O . GLN A 1 134 ? 8.373 -5.892 2.279 1 94.63 134 GLN A O 1
ATOM 1025 N N . LEU A 1 135 ? 6.167 -5.563 2.161 1 96.3 135 LEU A N 1
ATOM 1026 C CA . LEU A 1 135 ? 6.118 -5.278 0.731 1 96.3 135 LEU A CA 1
ATOM 1027 C C . LEU A 1 135 ? 5.4 -3.96 0.463 1 96.3 135 LEU A C 1
ATOM 1029 O O . LEU A 1 135 ? 4.559 -3.533 1.258 1 96.3 135 LEU A O 1
ATOM 1033 N N . SER A 1 136 ? 5.681 -3.327 -0.62 1 96.81 136 SER A N 1
ATOM 1034 C CA . SER A 1 136 ? 4.972 -2.16 -1.136 1 96.81 136 SER A CA 1
ATOM 1035 C C . SER A 1 136 ? 4.909 -2.18 -2.659 1 96.81 136 SER A C 1
ATOM 1037 O O . SER A 1 136 ? 5.83 -2.666 -3.318 1 96.81 136 SER A O 1
ATOM 1039 N N . ALA A 1 137 ? 3.849 -1.738 -3.134 1 97.21 137 ALA A N 1
ATOM 1040 C CA . ALA A 1 137 ? 3.626 -1.675 -4.577 1 97.21 137 ALA A CA 1
ATOM 1041 C C . ALA A 1 137 ? 3.034 -0.327 -4.981 1 97.21 137 ALA A C 1
ATOM 1043 O O . ALA A 1 137 ? 1.998 0.086 -4.455 1 97.21 137 ALA A O 1
ATOM 1044 N N . GLY A 1 138 ? 3.639 0.403 -5.842 1 95.31 138 GLY A N 1
ATOM 1045 C CA . GLY A 1 138 ? 3.152 1.656 -6.398 1 95.31 138 GLY A CA 1
ATOM 1046 C C . GLY A 1 138 ? 2.588 1.509 -7.798 1 95.31 138 GLY A C 1
ATOM 1047 O O . GLY A 1 138 ? 2.027 0.466 -8.14 1 95.31 138 GLY A O 1
ATOM 1048 N N . SER A 1 139 ? 2.657 2.538 -8.622 1 93.35 139 SER A N 1
ATOM 1049 C CA . SER A 1 139 ? 2.1 2.436 -9.967 1 93.35 139 SER A CA 1
ATOM 1050 C C . SER A 1 139 ? 2.808 1.356 -10.778 1 93.35 139 SER A C 1
ATOM 1052 O O . SER A 1 139 ? 2.208 0.334 -11.118 1 93.35 139 SER A O 1
ATOM 1054 N N . ASN A 1 140 ? 4.166 1.526 -10.937 1 92.22 140 ASN A N 1
ATOM 1055 C CA . ASN A 1 140 ? 4.967 0.55 -11.669 1 92.22 140 ASN A CA 1
ATOM 1056 C C . ASN A 1 140 ? 6.215 0.15 -10.887 1 92.22 140 ASN A C 1
ATOM 1058 O O . ASN A 1 140 ? 7.227 -0.23 -11.478 1 92.22 140 ASN A O 1
ATOM 1062 N N . THR A 1 141 ? 6.09 0.232 -9.598 1 92.83 141 THR A N 1
ATOM 1063 C CA . THR A 1 141 ? 7.208 -0.041 -8.701 1 92.83 141 THR A CA 1
ATOM 1064 C C . THR A 1 141 ? 6.809 -1.057 -7.634 1 92.83 141 THR A C 1
ATOM 1066 O O . THR A 1 141 ? 5.679 -1.036 -7.141 1 92.83 141 THR A O 1
ATOM 1069 N N . SER A 1 142 ? 7.716 -1.887 -7.314 1 95.22 142 SER A N 1
ATOM 1070 C CA . SER A 1 142 ? 7.614 -2.783 -6.167 1 95.22 142 SER A CA 1
ATOM 1071 C C . SER A 1 142 ? 8.824 -2.648 -5.25 1 95.22 142 SER A C 1
ATOM 1073 O O . SER A 1 142 ? 9.929 -2.352 -5.71 1 95.22 142 SER A O 1
ATOM 1075 N N . ALA A 1 143 ? 8.607 -2.82 -3.985 1 93.72 143 ALA A N 1
ATOM 1076 C CA . ALA A 1 143 ? 9.687 -2.759 -3.003 1 93.72 143 ALA A CA 1
ATOM 1077 C C . ALA A 1 143 ? 9.494 -3.807 -1.911 1 93.72 143 ALA A C 1
ATOM 1079 O O . ALA A 1 143 ? 8.362 -4.128 -1.541 1 93.72 143 ALA A O 1
ATOM 1080 N N . ALA A 1 144 ? 10.548 -4.34 -1.425 1 93.27 144 ALA A N 1
ATOM 1081 C CA . ALA A 1 144 ? 10.59 -5.265 -0.295 1 93.27 144 ALA A CA 1
ATOM 1082 C C . ALA A 1 144 ? 11.533 -4.758 0.793 1 93.27 144 ALA A C 1
ATOM 1084 O O . ALA A 1 144 ? 12.643 -4.308 0.501 1 93.27 144 ALA A O 1
ATOM 1085 N N . LEU A 1 145 ? 11.089 -4.851 1.982 1 93.28 145 LEU A N 1
ATOM 1086 C CA . LEU A 1 145 ? 11.878 -4.45 3.142 1 93.28 145 LEU A CA 1
ATOM 1087 C C . LEU A 1 145 ? 12.308 -5.668 3.954 1 93.28 145 LEU A C 1
ATOM 1089 O O . LEU A 1 145 ? 11.49 -6.542 4.251 1 93.28 145 LEU A O 1
ATOM 1093 N N . THR A 1 146 ? 13.543 -5.716 4.284 1 90.84 146 THR A N 1
ATOM 1094 C CA . THR A 1 146 ? 14.066 -6.841 5.052 1 90.84 146 THR A CA 1
ATOM 1095 C C . THR A 1 146 ? 14.462 -6.398 6.458 1 90.84 146 THR A C 1
ATOM 1097 O O . THR A 1 146 ? 14.775 -5.227 6.681 1 90.84 146 THR A O 1
ATOM 1100 N N . SER B 1 1 ? 17.395 -6.549 8.481 1 73.9 1 SER B N 1
ATOM 1101 C CA . SER B 1 1 ? 18.609 -5.811 8.146 1 73.9 1 SER B CA 1
ATOM 1102 C C . SER B 1 1 ? 18.297 -4.354 7.817 1 73.9 1 SER B C 1
ATOM 1104 O O . SER B 1 1 ? 19.184 -3.5 7.858 1 73.9 1 SER B O 1
ATOM 1106 N N . GLY B 1 2 ? 17.017 -4.076 7.464 1 83.18 2 GLY B N 1
ATOM 1107 C CA . GLY B 1 2 ? 16.656 -2.719 7.086 1 83.18 2 GLY B CA 1
ATOM 1108 C C . GLY B 1 2 ? 16.962 -2.402 5.635 1 83.18 2 GLY B C 1
ATOM 1109 O O . GLY B 1 2 ? 16.911 -1.241 5.223 1 83.18 2 GLY B O 1
ATOM 1110 N N . ALA B 1 3 ? 17.333 -3.392 4.825 1 87.97 3 ALA B N 1
ATOM 1111 C CA . ALA B 1 3 ? 17.564 -3.187 3.397 1 87.97 3 ALA B CA 1
ATOM 1112 C C . ALA B 1 3 ? 16.244 -3.051 2.643 1 87.97 3 ALA B C 1
ATOM 1114 O O . ALA B 1 3 ? 15.26 -3.714 2.977 1 87.97 3 ALA B O 1
ATOM 1115 N N . VAL B 1 4 ? 16.319 -2.226 1.671 1 89.68 4 VAL B N 1
ATOM 1116 C CA . VAL B 1 4 ? 15.173 -2.048 0.784 1 89.68 4 VAL B CA 1
ATOM 1117 C C . VAL B 1 4 ? 15.533 -2.512 -0.625 1 89.68 4 VAL B C 1
ATOM 1119 O O . VAL B 1 4 ? 16.503 -2.03 -1.215 1 89.68 4 VAL B O 1
ATOM 1122 N N . PHE B 1 5 ? 14.766 -3.418 -1.163 1 90.32 5 PHE B N 1
ATOM 1123 C CA . PHE B 1 5 ? 14.895 -3.888 -2.537 1 90.32 5 PHE B CA 1
ATOM 1124 C C . PHE B 1 5 ? 13.783 -3.319 -3.411 1 90.32 5 PHE B C 1
ATOM 1126 O O . PHE B 1 5 ? 12.614 -3.325 -3.02 1 90.32 5 PHE B O 1
ATOM 1133 N N . THR B 1 6 ? 14.161 -2.85 -4.557 1 90.13 6 THR B N 1
ATOM 1134 C CA . THR B 1 6 ? 13.159 -2.283 -5.453 1 90.13 6 THR B CA 1
ATOM 1135 C C . THR B 1 6 ? 13.23 -2.941 -6.828 1 90.13 6 THR B C 1
ATOM 1137 O O . THR B 1 6 ? 14.312 -3.309 -7.292 1 90.13 6 THR B O 1
ATOM 1140 N N . PHE B 1 7 ? 12.085 -3.072 -7.478 1 90.31 7 PHE B N 1
ATOM 1141 C CA . PHE B 1 7 ? 11.941 -3.572 -8.84 1 90.31 7 PHE B CA 1
ATOM 1142 C C . PHE B 1 7 ? 10.897 -2.768 -9.605 1 90.31 7 PHE B C 1
ATOM 1144 O O . PHE B 1 7 ? 9.96 -2.231 -9.009 1 90.31 7 PHE B O 1
ATOM 1151 N N . GLY B 1 8 ? 11.1 -2.747 -10.913 1 90.14 8 GLY B N 1
ATOM 1152 C CA . GLY B 1 8 ? 10.225 -1.939 -11.747 1 90.14 8 GLY B CA 1
ATOM 1153 C C . GLY B 1 8 ? 10.738 -0.527 -11.957 1 90.14 8 GLY B C 1
ATOM 1154 O O . GLY B 1 8 ? 11.947 -0.289 -11.926 1 90.14 8 GLY B O 1
ATOM 1155 N N . LYS B 1 9 ? 9.762 0.318 -12.23 1 84.55 9 LYS B N 1
ATOM 1156 C CA . LYS B 1 9 ? 10.108 1.711 -12.498 1 84.55 9 LYS B CA 1
ATOM 1157 C C . LYS B 1 9 ? 10.225 2.507 -11.201 1 84.55 9 LYS B C 1
ATOM 1159 O O . LYS B 1 9 ? 9.227 2.733 -10.513 1 84.55 9 LYS B O 1
ATOM 1164 N N . THR B 1 10 ? 11.46 2.596 -10.753 1 74.54 10 THR B N 1
ATOM 1165 C CA . THR B 1 10 ? 11.701 3.427 -9.578 1 74.54 10 THR B CA 1
ATOM 1166 C C . THR B 1 10 ? 12.512 4.665 -9.949 1 74.54 10 THR B C 1
ATOM 1168 O O . THR B 1 10 ? 13.516 4.567 -10.658 1 74.54 10 THR B O 1
ATOM 1171 N N . ARG B 1 11 ? 12.024 5.703 -9.685 1 67.54 11 ARG B N 1
ATOM 1172 C CA . ARG B 1 11 ? 12.771 6.92 -9.985 1 67.54 11 ARG B CA 1
ATOM 1173 C C . ARG B 1 11 ? 14.107 6.937 -9.25 1 67.54 11 ARG B C 1
ATOM 1175 O O . ARG B 1 11 ? 15.065 7.565 -9.706 1 67.54 11 ARG B O 1
ATOM 1182 N N . PHE B 1 12 ? 14.224 6.188 -8.208 1 62.53 12 PHE B N 1
ATOM 1183 C CA . PHE B 1 12 ? 15.437 6.263 -7.403 1 62.53 12 PHE B CA 1
ATOM 1184 C C . PHE B 1 12 ? 16.493 5.296 -7.924 1 62.53 12 PHE B C 1
ATOM 1186 O O . PHE B 1 12 ? 17.664 5.384 -7.547 1 62.53 12 PHE B O 1
ATOM 1193 N N . ALA B 1 13 ? 16.035 4.397 -8.691 1 64.89 13 ALA B N 1
ATOM 1194 C CA . ALA B 1 13 ? 17 3.361 -9.05 1 64.89 13 ALA B CA 1
ATOM 1195 C C . ALA B 1 13 ? 17.081 3.188 -10.564 1 64.89 13 ALA B C 1
ATOM 1197 O O . ALA B 1 13 ? 17.36 2.092 -11.056 1 64.89 13 ALA B O 1
ATOM 1198 N N . GLU B 1 14 ? 16.858 4.266 -11.164 1 65.03 14 GLU B N 1
ATOM 1199 C CA . GLU B 1 14 ? 16.969 4.272 -12.619 1 65.03 14 GLU B CA 1
ATOM 1200 C C . GLU B 1 14 ? 16.204 3.105 -13.236 1 65.03 14 GLU B C 1
ATOM 1202 O O . GLU B 1 14 ? 16.674 2.481 -14.19 1 65.03 14 GLU B O 1
ATOM 1207 N N . ASN B 1 15 ? 15.184 2.677 -12.587 1 66.05 15 ASN B N 1
ATOM 1208 C CA . ASN B 1 15 ? 14.276 1.656 -13.099 1 66.05 15 ASN B CA 1
ATOM 1209 C C . ASN B 1 15 ? 14.941 0.283 -13.139 1 66.05 15 ASN B C 1
ATOM 1211 O O . ASN B 1 15 ? 14.568 -0.569 -13.947 1 66.05 15 ASN B O 1
ATOM 1215 N N . ILE B 1 16 ? 16.079 0.054 -12.473 1 69.75 16 ILE B N 1
ATOM 1216 C CA . ILE B 1 16 ? 16.699 -1.257 -12.307 1 69.75 16 ILE B CA 1
ATOM 1217 C C . ILE B 1 16 ? 16.493 -1.748 -10.876 1 69.75 16 ILE B C 1
ATOM 1219 O O . ILE B 1 16 ? 16.452 -0.947 -9.939 1 69.75 16 ILE B O 1
ATOM 1223 N N . PRO B 1 17 ? 16.24 -3.079 -10.873 1 73.56 17 PRO B N 1
ATOM 1224 C CA . PRO B 1 17 ? 16.21 -3.588 -9.5 1 73.56 17 PRO B CA 1
ATOM 1225 C C . PRO B 1 17 ? 17.374 -3.073 -8.655 1 73.56 17 PRO B C 1
ATOM 1227 O O . PRO B 1 17 ? 18.506 -2.995 -9.14 1 73.56 17 PRO B O 1
ATOM 1230 N N . SER B 1 18 ? 17.032 -2.547 -7.581 1 82.16 18 SER B N 1
ATOM 1231 C CA . SER B 1 18 ? 18.043 -1.896 -6.755 1 82.16 18 SER B CA 1
ATOM 1232 C C . SER B 1 18 ? 17.883 -2.273 -5.286 1 82.16 18 SER B C 1
ATOM 1234 O O . SER B 1 18 ? 16.872 -2.862 -4.897 1 82.16 18 SER B O 1
ATOM 1236 N N . LYS B 1 19 ? 19.011 -2.054 -4.576 1 83.78 19 LYS B N 1
ATOM 1237 C CA . LYS B 1 19 ? 19.076 -2.263 -3.132 1 83.78 19 LYS B CA 1
ATOM 1238 C C . LYS B 1 19 ? 19.672 -1.048 -2.426 1 83.78 19 LYS B C 1
ATOM 1240 O O . LYS B 1 19 ? 20.677 -0.494 -2.875 1 83.78 19 LYS B O 1
ATOM 1245 N N . PHE B 1 20 ? 18.94 -0.576 -1.357 1 82.24 20 PHE B N 1
ATOM 1246 C CA . PHE B 1 20 ? 19.54 0.52 -0.606 1 82.24 20 PHE B CA 1
ATOM 1247 C C . PHE B 1 20 ? 19.274 0.362 0.887 1 82.24 20 PHE B C 1
ATOM 1249 O O . PHE B 1 20 ? 18.468 -0.477 1.294 1 82.24 20 PHE B O 1
ATOM 1256 N N . TRP B 1 21 ? 20.087 1.249 1.719 1 83.63 21 TRP B N 1
ATOM 1257 C CA . TRP B 1 21 ? 19.997 1.247 3.176 1 83.63 21 TRP B CA 1
ATOM 1258 C C . TRP B 1 21 ? 19.803 2.661 3.711 1 83.63 21 TRP B C 1
ATOM 1260 O O . TRP B 1 21 ? 20.134 3.639 3.036 1 83.63 21 TRP B O 1
ATOM 1270 N N . PHE B 1 22 ? 19.221 2.614 4.893 1 78.15 22 PHE B N 1
ATOM 1271 C CA . PHE B 1 22 ? 19.177 3.844 5.674 1 78.15 22 PHE B CA 1
ATOM 1272 C C . PHE B 1 22 ? 20.266 3.848 6.74 1 78.15 22 PHE B C 1
ATOM 1274 O O . PHE B 1 22 ? 20.392 2.895 7.511 1 78.15 22 PHE B O 1
ATOM 1281 N N . LYS B 1 23 ? 21.217 4.682 6.744 1 74.68 23 LYS B N 1
ATOM 1282 C CA . LYS B 1 23 ? 22.436 4.685 7.547 1 74.68 23 LYS B CA 1
ATOM 1283 C C . LYS B 1 23 ? 22.115 4.815 9.033 1 74.68 23 LYS B C 1
ATOM 1285 O O . LYS B 1 23 ? 22.672 4.089 9.86 1 74.68 23 LYS B O 1
ATOM 1290 N N . ASN B 1 24 ? 21.333 5.789 9.394 1 74.24 24 ASN B N 1
ATOM 1291 C CA . ASN B 1 24 ? 21.274 6.143 10.808 1 74.24 24 ASN B CA 1
ATOM 1292 C C . ASN B 1 24 ? 19.96 5.698 11.443 1 74.24 24 ASN B C 1
ATOM 1294 O O . ASN B 1 24 ? 19.779 5.82 12.656 1 74.24 24 ASN B O 1
ATOM 1298 N N . ASP B 1 25 ? 19.122 5.19 10.592 1 84.98 25 ASP B N 1
ATOM 1299 C CA . ASP B 1 25 ? 17.832 4.77 11.132 1 84.98 25 ASP B CA 1
ATOM 1300 C C . ASP B 1 25 ? 17.244 3.62 10.319 1 84.98 25 ASP B C 1
ATOM 1302 O O . ASP B 1 25 ? 17.155 3.701 9.092 1 84.98 25 ASP B O 1
ATOM 1306 N N . ILE B 1 26 ? 16.922 2.594 10.993 1 91.15 26 ILE B N 1
ATOM 1307 C CA . ILE B 1 26 ? 16.455 1.392 10.311 1 91.15 26 ILE B CA 1
ATOM 1308 C C . ILE B 1 26 ? 15.009 1.584 9.86 1 91.15 26 ILE B C 1
ATOM 1310 O O . ILE B 1 26 ? 14.137 1.907 10.671 1 91.15 26 ILE B O 1
ATOM 1314 N N . PRO B 1 27 ? 14.76 1.495 8.557 1 93.56 27 PRO B N 1
ATOM 1315 C CA . PRO B 1 27 ? 13.369 1.498 8.097 1 93.56 27 PRO B CA 1
ATOM 1316 C C . PRO B 1 27 ? 12.561 0.329 8.654 1 93.56 27 PRO B C 1
ATOM 1318 O O . PRO B 1 27 ? 13.049 -0.804 8.686 1 93.56 27 PRO B O 1
ATOM 1321 N N . ILE B 1 28 ? 11.381 0.607 9.092 1 93.34 28 ILE B N 1
ATOM 1322 C CA . ILE B 1 28 ? 10.549 -0.48 9.596 1 93.34 28 ILE B CA 1
ATOM 1323 C C . ILE B 1 28 ? 9.296 -0.614 8.733 1 93.34 28 ILE B C 1
ATOM 1325 O O . ILE B 1 28 ? 8.584 -1.618 8.813 1 93.34 28 ILE B O 1
ATOM 1329 N N . SER B 1 29 ? 9.008 0.394 7.906 1 95.17 29 SER B N 1
ATOM 1330 C CA . SER B 1 29 ? 7.882 0.371 6.979 1 95.17 29 SER B CA 1
ATOM 1331 C C . SER B 1 29 ? 8.154 1.242 5.757 1 95.17 29 SER B C 1
ATOM 1333 O O . SER B 1 29 ? 8.862 2.247 5.849 1 95.17 29 SER B O 1
ATOM 1335 N N . LEU B 1 30 ? 7.651 0.82 4.681 1 94.54 30 LEU B N 1
ATOM 1336 C CA . LEU B 1 30 ? 7.772 1.568 3.434 1 94.54 30 LEU B CA 1
ATOM 1337 C C . LEU B 1 30 ? 6.467 1.528 2.646 1 94.54 30 LEU B C 1
ATOM 1339 O O . LEU B 1 30 ? 5.762 0.516 2.657 1 94.54 30 LEU B O 1
ATOM 1343 N N . SER B 1 31 ? 6.133 2.564 1.941 1 97.24 31 SER B N 1
ATOM 1344 C CA . SER B 1 31 ? 4.972 2.649 1.061 1 97.24 31 SER B CA 1
ATOM 1345 C C . SER B 1 31 ? 5.302 3.412 -0.218 1 97.24 31 SER B C 1
ATOM 1347 O O . SER B 1 31 ? 5.869 4.505 -0.165 1 97.24 31 SER B O 1
ATOM 1349 N N . CYS B 1 32 ? 4.955 2.785 -1.302 1 95.36 32 CYS B N 1
ATOM 1350 C CA . CYS B 1 32 ? 5.182 3.402 -2.604 1 95.36 32 CYS B CA 1
ATOM 1351 C C . CYS B 1 32 ? 3.872 3.883 -3.216 1 95.36 32 CYS B C 1
ATOM 1353 O O . CYS B 1 32 ? 2.89 3.14 -3.254 1 95.36 32 CYS B O 1
ATOM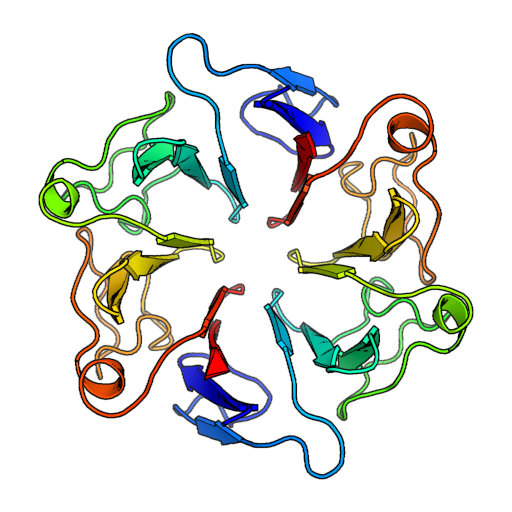 1355 N N . GLY B 1 33 ? 3.893 5.064 -3.705 1 95.7 33 GLY B N 1
ATOM 1356 C CA . GLY B 1 33 ? 2.802 5.574 -4.52 1 95.7 33 GLY B CA 1
ATOM 1357 C C . GLY B 1 33 ? 3.11 5.561 -6.005 1 95.7 33 GLY B C 1
ATOM 1358 O O . GLY B 1 33 ? 3.872 4.716 -6.479 1 95.7 33 GLY B O 1
ATOM 1359 N N . ASP B 1 34 ? 2.495 6.456 -6.755 1 93.12 34 ASP B N 1
ATOM 1360 C CA . ASP B 1 34 ? 2.787 6.545 -8.183 1 93.12 34 ASP B CA 1
ATOM 1361 C C . ASP B 1 34 ? 4.199 7.074 -8.423 1 93.12 34 ASP B C 1
ATOM 1363 O O . ASP B 1 34 ? 4.984 6.457 -9.146 1 93.12 34 ASP B O 1
ATOM 1367 N N . GLU B 1 35 ? 4.505 8.222 -7.712 1 92.31 35 GLU B N 1
ATOM 1368 C CA . GLU B 1 35 ? 5.825 8.812 -7.916 1 92.31 35 GLU B CA 1
ATOM 1369 C C . GLU B 1 35 ? 6.404 9.336 -6.605 1 92.31 35 GLU B C 1
ATOM 1371 O O . GLU B 1 35 ? 7.198 10.279 -6.604 1 92.31 35 GLU B O 1
ATOM 1376 N N . HIS B 1 36 ? 5.941 8.821 -5.504 1 95.19 36 HIS B N 1
ATOM 1377 C CA . HIS B 1 36 ? 6.463 9.19 -4.193 1 95.19 36 HIS B CA 1
ATOM 1378 C C . HIS B 1 36 ? 6.561 7.975 -3.277 1 95.19 36 HIS B C 1
ATOM 1380 O O . HIS B 1 36 ? 5.931 6.946 -3.533 1 95.19 36 HIS B O 1
ATOM 1386 N N . THR B 1 37 ? 7.406 8.1 -2.253 1 95.47 37 THR B N 1
ATOM 1387 C CA . THR B 1 37 ? 7.697 7.014 -1.324 1 95.47 37 THR B CA 1
ATOM 1388 C C . THR B 1 37 ? 7.737 7.527 0.113 1 95.47 37 THR B C 1
ATOM 1390 O O . THR B 1 37 ? 8.216 8.633 0.369 1 95.47 37 THR B O 1
ATOM 1393 N N . ALA B 1 38 ? 7.178 6.759 0.972 1 96.95 38 ALA B N 1
ATOM 1394 C CA . ALA B 1 38 ? 7.196 7.035 2.406 1 96.95 38 ALA B CA 1
ATOM 1395 C C . ALA B 1 38 ? 7.953 5.947 3.163 1 96.95 38 ALA B C 1
ATOM 1397 O O . ALA B 1 38 ? 7.82 4.761 2.856 1 96.95 38 ALA B O 1
ATOM 1398 N N . ILE B 1 39 ? 8.711 6.386 4.17 1 95.32 39 ILE B N 1
ATOM 1399 C CA . ILE B 1 39 ? 9.468 5.469 5.017 1 95.32 39 ILE B CA 1
ATOM 1400 C C . ILE B 1 39 ? 9.262 5.833 6.485 1 95.32 39 ILE B C 1
ATOM 1402 O O . ILE B 1 39 ? 9.391 6.999 6.867 1 95.32 39 ILE B O 1
ATOM 1406 N N . ILE B 1 40 ? 8.878 4.861 7.249 1 96.52 40 ILE B N 1
ATOM 1407 C C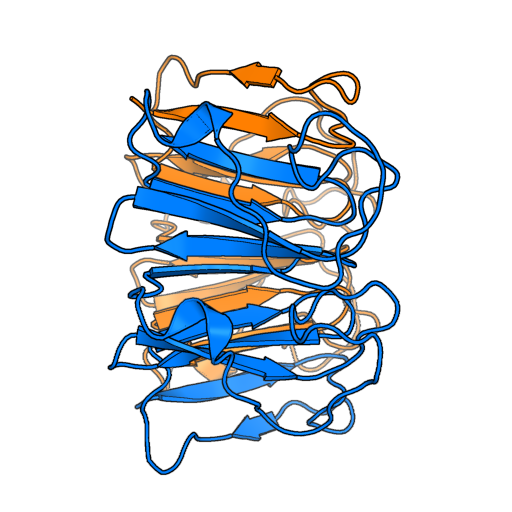A . ILE B 1 40 ? 8.886 5.01 8.7 1 96.52 40 ILE B CA 1
ATOM 1408 C C . ILE B 1 40 ? 10.118 4.321 9.283 1 96.52 40 ILE B C 1
ATOM 1410 O O . ILE B 1 40 ? 10.444 3.194 8.904 1 96.52 40 ILE B O 1
ATOM 1414 N N . THR B 1 41 ? 10.745 4.985 10.178 1 94.76 41 THR B N 1
ATOM 1415 C CA . THR B 1 41 ? 11.941 4.413 10.786 1 94.76 41 THR B CA 1
ATOM 1416 C C . THR B 1 41 ? 11.65 3.936 12.206 1 94.76 41 THR B C 1
ATOM 1418 O O . THR B 1 41 ? 10.559 4.165 12.733 1 94.76 41 THR B O 1
ATOM 1421 N N . GLY B 1 42 ? 12.599 3.259 12.808 1 92.97 42 GLY B N 1
ATOM 1422 C CA . GLY B 1 42 ? 12.463 2.628 14.112 1 92.97 42 GLY B CA 1
ATOM 1423 C C . GLY B 1 42 ? 12.087 3.604 15.21 1 92.97 42 GLY B C 1
ATOM 1424 O O . GLY B 1 42 ? 11.493 3.214 16.218 1 92.97 42 GLY B O 1
ATOM 1425 N N . ASN B 1 43 ? 12.402 4.868 15.076 1 92.4 43 ASN B N 1
ATOM 1426 C CA . ASN B 1 43 ? 12.024 5.884 16.052 1 92.4 43 ASN B CA 1
ATOM 1427 C C . ASN B 1 43 ? 10.689 6.533 15.696 1 92.4 43 ASN B C 1
ATOM 1429 O O . ASN B 1 43 ? 10.352 7.597 16.219 1 92.4 43 ASN B O 1
ATOM 1433 N N . ASN B 1 44 ? 10.039 6.013 14.712 1 95.02 44 ASN B N 1
ATOM 1434 C CA . ASN B 1 44 ? 8.686 6.367 14.297 1 95.02 44 ASN B CA 1
ATOM 1435 C C . ASN B 1 44 ? 8.65 7.723 13.599 1 95.02 44 ASN B C 1
ATOM 1437 O O . ASN B 1 44 ? 7.665 8.456 13.708 1 95.02 44 ASN B O 1
ATOM 1441 N N . LYS B 1 45 ? 9.742 8.031 12.986 1 94.78 45 LYS B N 1
ATOM 1442 C CA . LYS B 1 45 ? 9.777 9.212 12.129 1 94.78 45 LYS B CA 1
ATOM 1443 C C . LYS B 1 45 ? 9.36 8.868 10.702 1 94.78 45 LYS B C 1
ATOM 1445 O O . LYS B 1 45 ? 9.705 7.801 10.189 1 94.78 45 LYS B O 1
ATOM 1450 N N . LEU B 1 46 ? 8.714 9.806 10.127 1 97.21 46 LEU B N 1
ATOM 1451 C CA . LEU B 1 46 ? 8.28 9.652 8.742 1 97.21 46 LEU B CA 1
ATOM 1452 C C . LEU B 1 46 ? 9.177 10.448 7.8 1 97.21 46 LEU B C 1
ATOM 1454 O O . LEU B 1 46 ? 9.381 11.648 7.997 1 97.21 46 LEU B O 1
ATOM 1458 N N . PHE B 1 47 ? 9.7 9.789 6.853 1 95.38 47 PHE B N 1
ATOM 1459 C CA . PHE B 1 47 ? 10.434 10.41 5.757 1 95.38 47 PHE B CA 1
ATOM 1460 C C . PHE B 1 47 ? 9.701 10.215 4.435 1 95.38 47 PHE B C 1
ATOM 1462 O O . PHE B 1 47 ? 9.171 9.135 4.167 1 95.38 47 PHE B O 1
ATOM 1469 N N . MET B 1 48 ? 9.716 11.26 3.638 1 96.47 48 MET B N 1
ATOM 1470 C CA . MET B 1 48 ? 9.065 11.178 2.334 1 96.47 48 MET B CA 1
ATOM 1471 C C . MET B 1 48 ? 9.944 11.791 1.248 1 96.47 48 MET B C 1
ATOM 1473 O O . MET B 1 48 ? 10.73 12.7 1.518 1 96.47 48 MET B O 1
ATOM 1477 N N . PHE B 1 49 ? 9.793 11.206 0.02 1 94.51 49 PHE B N 1
ATOM 1478 C CA . PHE B 1 49 ? 10.467 11.775 -1.141 1 94.51 49 PHE B CA 1
ATOM 1479 C C . PHE B 1 49 ? 9.739 11.401 -2.427 1 94.51 49 PHE B C 1
ATOM 1481 O O . PHE B 1 49 ? 8.901 10.497 -2.431 1 94.51 49 PHE B O 1
ATOM 1488 N N . GLY B 1 50 ? 10.114 12.203 -3.493 1 94.92 50 GLY B N 1
ATOM 1489 C CA . GLY B 1 50 ? 9.501 12.003 -4.796 1 94.92 50 GLY B CA 1
ATOM 1490 C C . GLY B 1 50 ? 8.699 13.201 -5.267 1 94.92 50 GLY B C 1
ATOM 1491 O O . GLY B 1 50 ? 8.963 14.333 -4.855 1 94.92 50 GLY B O 1
ATOM 1492 N N . SER B 1 51 ? 7.788 12.912 -6.226 1 96.32 51 SER B N 1
ATOM 1493 C CA . SER B 1 51 ? 6.89 13.94 -6.74 1 96.32 51 SER B CA 1
ATOM 1494 C C . SER B 1 51 ? 5.999 14.499 -5.635 1 96.32 51 SER B C 1
ATOM 1496 O O . SER B 1 51 ? 5.615 13.775 -4.715 1 96.32 51 SER B O 1
ATOM 1498 N N . ASN B 1 52 ? 5.684 15.769 -5.789 1 97.66 52 ASN B N 1
ATOM 1499 C CA . ASN B 1 52 ? 4.883 16.456 -4.781 1 97.66 52 ASN B CA 1
ATOM 1500 C C . ASN B 1 52 ? 3.882 17.415 -5.418 1 97.66 52 ASN B C 1
ATOM 1502 O O . ASN B 1 52 ? 3.422 18.358 -4.772 1 97.66 52 ASN B O 1
ATOM 1506 N N . ASN B 1 53 ? 3.482 17.182 -6.638 1 98.13 53 ASN B N 1
ATOM 1507 C CA . ASN B 1 53 ? 2.66 18.091 -7.431 1 98.13 53 ASN B CA 1
ATOM 1508 C C . ASN B 1 53 ? 1.275 18.275 -6.818 1 98.13 53 ASN B C 1
ATOM 1510 O O . ASN B 1 53 ? 0.599 19.268 -7.088 1 98.13 53 ASN B O 1
ATOM 1514 N N . TRP B 1 54 ? 0.886 17.46 -5.991 1 98.28 54 TRP B N 1
ATOM 1515 C CA . TRP B 1 54 ? -0.442 17.51 -5.388 1 98.28 54 TRP B CA 1
ATOM 1516 C C . TRP B 1 54 ? -0.349 17.769 -3.888 1 98.28 54 TRP B C 1
ATOM 1518 O O . TRP B 1 54 ? -1.365 17.774 -3.189 1 98.28 54 TRP B O 1
ATOM 1528 N N . GLY B 1 55 ? 0.943 17.891 -3.377 1 98.51 55 GLY B N 1
ATOM 1529 C CA . GLY B 1 55 ? 1.135 18.075 -1.947 1 98.51 55 GLY B CA 1
ATOM 1530 C C . GLY B 1 55 ? 1.171 16.769 -1.176 1 98.51 55 GLY B C 1
ATOM 1531 O O . GLY B 1 55 ? 1.009 16.759 0.046 1 98.51 55 GLY B O 1
ATOM 1532 N N . GLN B 1 56 ? 1.371 15.648 -1.872 1 98.59 56 GLN B N 1
ATOM 1533 C CA . GLN B 1 56 ? 1.242 14.321 -1.28 1 98.59 56 GLN B CA 1
ATOM 1534 C C . GLN B 1 56 ? 2.381 14.04 -0.305 1 98.59 56 GLN B C 1
ATOM 1536 O O . GLN B 1 56 ? 2.309 13.097 0.486 1 98.59 56 GLN B O 1
ATOM 1541 N N . LEU B 1 57 ? 3.381 14.862 -0.201 1 98.49 57 LEU B N 1
ATOM 1542 C CA . LEU B 1 57 ? 4.444 14.664 0.778 1 98.49 57 LEU B CA 1
ATOM 1543 C C . LEU B 1 57 ? 4.096 15.338 2.101 1 98.49 57 LEU B C 1
ATOM 1545 O O . LEU B 1 57 ? 4.724 15.064 3.127 1 98.49 57 LEU B O 1
ATOM 1549 N N . GLY B 1 58 ? 3.194 16.269 2.105 1 98.4 58 GLY B N 1
ATOM 1550 C CA . GLY B 1 58 ? 2.758 16.912 3.334 1 98.4 58 GLY B CA 1
ATOM 1551 C C . GLY B 1 58 ? 3.78 17.882 3.896 1 98.4 58 GLY B C 1
ATOM 1552 O O . GLY B 1 58 ? 3.916 18.014 5.114 1 98.4 58 GLY B O 1
ATOM 1553 N N . LEU B 1 59 ? 4.486 18.584 3.076 1 98.08 59 LEU B N 1
ATOM 1554 C CA . LEU B 1 59 ? 5.583 19.445 3.504 1 98.08 59 LEU B CA 1
ATOM 1555 C C . LEU B 1 59 ? 5.149 20.907 3.526 1 98.08 59 LEU B C 1
ATOM 1557 O O . LEU B 1 59 ? 5.947 21.791 3.846 1 98.08 59 LEU B O 1
ATOM 1561 N N . GLY B 1 60 ? 3.941 21.179 3.193 1 97.46 60 GLY B N 1
ATOM 1562 C CA . GLY B 1 60 ? 3.477 22.555 3.112 1 97.46 60 GLY B CA 1
ATOM 1563 C C . GLY B 1 60 ? 3.798 23.216 1.785 1 97.46 60 GLY B C 1
ATOM 1564 O O . GLY B 1 60 ? 3.579 24.417 1.614 1 97.46 60 GLY B O 1
ATOM 1565 N N . SER B 1 61 ? 4.331 22.504 0.872 1 96.61 61 SER B N 1
ATOM 1566 C CA . SER B 1 61 ? 4.643 22.941 -0.484 1 96.61 61 SER B CA 1
ATOM 1567 C C . SER B 1 61 ? 4.314 21.857 -1.505 1 96.61 61 SER B C 1
ATOM 1569 O O . SER B 1 61 ? 3.886 20.761 -1.137 1 96.61 61 SER B O 1
ATOM 1571 N N . LYS B 1 62 ? 4.518 22.172 -2.763 1 97.59 62 LYS B N 1
ATOM 1572 C CA . LYS B 1 62 ? 4.255 21.211 -3.83 1 97.59 62 LYS B CA 1
ATOM 1573 C C . LYS B 1 62 ? 5.523 20.91 -4.623 1 97.59 62 LYS B C 1
ATOM 1575 O O . LYS B 1 62 ? 5.455 20.379 -5.734 1 97.59 62 LYS B O 1
ATOM 1580 N N . ALA B 1 63 ? 6.661 21.3 -3.979 1 97.87 63 ALA B N 1
ATOM 1581 C CA . ALA B 1 63 ? 7.93 21.059 -4.661 1 97.87 63 ALA B CA 1
ATOM 1582 C C . ALA B 1 63 ? 8.347 19.595 -4.542 1 97.87 63 ALA B C 1
ATOM 1584 O O . ALA B 1 63 ? 8.195 18.984 -3.482 1 97.87 63 ALA B O 1
ATOM 1585 N N . THR B 1 64 ? 8.855 19.063 -5.615 1 96.92 64 THR B N 1
ATOM 1586 C CA . THR B 1 64 ? 9.412 17.715 -5.605 1 96.92 64 THR B CA 1
ATOM 1587 C C . THR B 1 64 ? 10.609 17.632 -4.662 1 96.92 64 THR B C 1
ATOM 1589 O O . THR B 1 64 ? 11.415 18.561 -4.59 1 96.92 64 THR B O 1
ATOM 1592 N N . VAL B 1 65 ? 10.76 16.551 -3.99 1 95.77 65 VAL B N 1
ATOM 1593 C CA . VAL B 1 65 ? 11.884 16.292 -3.095 1 95.77 65 VAL B CA 1
ATOM 1594 C C . VAL B 1 65 ? 12.589 15.003 -3.509 1 95.77 65 VAL B C 1
ATOM 1596 O O . VAL B 1 65 ? 11.97 13.937 -3.558 1 95.77 65 VAL B O 1
ATOM 1599 N N . ASN B 1 66 ? 13.86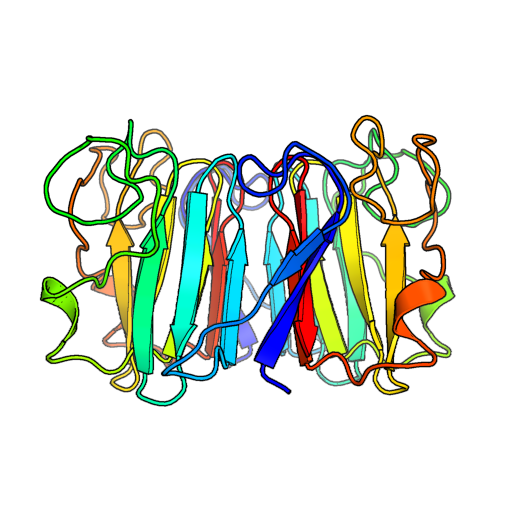 14.997 -3.718 1 92.14 66 ASN B N 1
ATOM 1600 C CA . ASN B 1 66 ? 14.556 13.869 -4.328 1 92.14 66 ASN B CA 1
ATOM 1601 C C . ASN B 1 66 ? 15.248 13.003 -3.279 1 92.14 66 ASN B C 1
ATOM 1603 O O . ASN B 1 66 ? 15.697 11.896 -3.58 1 92.14 66 ASN B O 1
ATOM 1607 N N . LYS B 1 67 ? 15.336 13.502 -2.061 1 90.63 67 LYS B N 1
ATOM 1608 C CA . LYS B 1 67 ? 15.929 12.735 -0.97 1 90.63 67 LYS B CA 1
ATOM 1609 C C . LYS B 1 67 ? 14.945 12.57 0.185 1 90.63 67 LYS B C 1
ATOM 1611 O O . LYS B 1 67 ? 14.089 13.429 0.406 1 90.63 67 LYS B O 1
ATOM 1616 N N . PRO B 1 68 ? 15.163 11.476 0.893 1 91.97 68 PRO B N 1
ATOM 1617 C CA . PRO B 1 68 ? 14.266 11.326 2.042 1 91.97 68 PRO B CA 1
ATOM 1618 C C . PRO B 1 68 ? 14.281 12.543 2.964 1 91.97 68 PRO B C 1
ATOM 1620 O O . PRO B 1 68 ? 15.348 12.97 3.412 1 91.97 68 PRO B O 1
ATOM 1623 N N . THR B 1 69 ? 13.136 13.067 3.226 1 95.03 69 THR B N 1
ATOM 1624 C CA . THR B 1 69 ? 12.966 14.266 4.038 1 95.03 69 THR B CA 1
ATOM 1625 C C . THR B 1 69 ? 11.989 14.011 5.182 1 95.03 69 THR B C 1
ATOM 1627 O O . THR B 1 69 ? 10.885 13.507 4.962 1 95.03 69 THR B O 1
ATOM 1630 N N . CYS B 1 70 ? 12.405 14.413 6.366 1 95.4 70 CYS B N 1
ATOM 1631 C CA . CYS B 1 70 ? 11.59 14.19 7.556 1 95.4 70 CYS B CA 1
ATOM 1632 C C . CYS B 1 70 ? 10.394 15.134 7.582 1 95.4 70 CYS B C 1
ATOM 1634 O O . CYS B 1 70 ? 10.529 16.322 7.282 1 95.4 70 CYS B O 1
ATOM 1636 N N . ILE B 1 71 ? 9.29 14.606 7.966 1 97.47 71 ILE B N 1
ATOM 1637 C CA . ILE B 1 71 ? 8.089 15.422 8.111 1 97.47 71 ILE B CA 1
ATOM 1638 C C . ILE B 1 71 ? 8.025 16.001 9.523 1 97.47 71 ILE B C 1
ATOM 1640 O O . ILE B 1 71 ? 7.394 15.422 10.41 1 97.47 71 ILE B O 1
ATOM 1644 N N . LYS B 1 72 ? 8.431 17.138 9.707 1 94.97 72 LYS B N 1
ATOM 1645 C CA . LYS B 1 72 ? 8.612 17.775 11.009 1 94.97 72 LYS B CA 1
ATOM 1646 C C . LYS B 1 72 ? 7.269 18.04 11.682 1 94.97 72 LYS B C 1
ATOM 1648 O O . LYS B 1 72 ? 7.16 17.974 12.909 1 94.97 72 LYS B O 1
ATOM 1653 N N . ALA B 1 73 ? 6.281 18.32 10.895 1 94.69 73 ALA B N 1
ATOM 1654 C CA . ALA B 1 73 ? 4.961 18.651 11.424 1 94.69 73 ALA B CA 1
ATOM 1655 C C . ALA B 1 73 ? 4.389 17.493 12.237 1 94.69 73 ALA B C 1
ATOM 1657 O O . ALA B 1 73 ? 3.497 17.689 13.065 1 94.69 73 ALA B O 1
ATOM 1658 N N . LEU B 1 74 ? 4.905 16.281 12.034 1 95.07 74 LEU B N 1
ATOM 1659 C CA . LEU B 1 74 ? 4.389 15.097 12.711 1 95.07 74 LEU B CA 1
ATOM 1660 C C . LEU B 1 74 ? 5.321 14.664 13.837 1 95.07 74 LEU B C 1
ATOM 1662 O O . LEU B 1 74 ? 5.107 13.622 14.461 1 95.07 74 LEU B O 1
ATOM 1666 N N . LYS B 1 75 ? 6.334 15.326 14.143 1 91.18 75 LYS B N 1
ATOM 1667 C CA . LYS B 1 75 ? 7.315 14.982 15.168 1 91.18 75 LYS B CA 1
ATOM 1668 C C . LYS B 1 75 ? 6.641 14.737 16.515 1 91.18 75 LYS B C 1
ATOM 1670 O O . LYS B 1 75 ? 7.007 13.808 17.238 1 91.18 75 LYS B O 1
ATOM 1675 N N . PRO B 1 76 ? 5.673 15.594 16.826 1 92.05 76 PRO B N 1
ATOM 1676 C CA . PRO B 1 76 ? 5.023 15.34 18.113 1 92.05 76 PRO B CA 1
ATOM 1677 C C . PRO B 1 76 ? 4.24 14.029 18.13 1 92.05 76 PRO B C 1
ATOM 1679 O O . PRO B 1 76 ? 3.847 13.554 19.199 1 92.05 76 PRO B O 1
ATOM 1682 N N . GLU B 1 77 ? 4.046 13.511 16.994 1 91.05 77 GLU B N 1
ATOM 1683 C CA . GLU B 1 77 ? 3.312 12.256 16.855 1 91.05 77 GLU B CA 1
ATOM 1684 C C . GLU B 1 77 ? 4.257 11.092 16.57 1 91.05 77 GLU B C 1
ATOM 1686 O O . GLU B 1 77 ? 5.334 11.285 16.003 1 91.05 77 GLU B O 1
ATOM 1691 N N . LYS B 1 78 ? 3.974 9.976 16.999 1 93.89 78 LYS B N 1
ATOM 1692 C CA . LYS B 1 78 ? 4.622 8.75 16.542 1 93.89 78 LYS B CA 1
ATOM 1693 C C . LYS B 1 78 ? 3.855 8.122 15.381 1 93.89 78 LYS B C 1
ATOM 1695 O O . LYS B 1 78 ? 2.71 7.697 15.545 1 93.89 78 LYS B O 1
ATOM 1700 N N . VAL B 1 79 ? 4.497 8.065 14.206 1 96.75 79 VAL B N 1
ATOM 1701 C CA . VAL B 1 79 ? 3.817 7.493 13.049 1 96.75 79 VAL B CA 1
ATOM 1702 C C . VAL B 1 79 ? 3.909 5.969 13.096 1 96.75 79 VAL B C 1
ATOM 1704 O O . VAL B 1 79 ? 5.001 5.411 13.227 1 96.75 79 VAL B O 1
ATOM 1707 N N . LYS B 1 80 ? 2.815 5.341 12.944 1 95.59 80 LYS B N 1
ATOM 1708 C CA . LYS B 1 80 ? 2.756 3.888 13.063 1 95.59 80 LYS B CA 1
ATOM 1709 C C . LYS B 1 80 ? 2.544 3.232 11.701 1 95.59 80 LYS B C 1
ATOM 1711 O O . LYS B 1 80 ? 3.019 2.121 11.46 1 95.59 80 LYS B O 1
ATOM 1716 N N . PHE B 1 81 ? 1.787 3.843 10.875 1 96.3 81 PHE B N 1
ATOM 1717 C CA . PHE B 1 81 ? 1.46 3.293 9.565 1 96.3 81 PHE B CA 1
ATOM 1718 C C . PHE B 1 81 ? 1.373 4.398 8.519 1 96.3 81 PHE B C 1
ATOM 1720 O O . PHE B 1 81 ? 0.951 5.516 8.823 1 96.3 81 PHE B O 1
ATOM 1727 N N . VAL B 1 82 ? 1.766 4.073 7.338 1 97.95 82 VAL B N 1
ATOM 1728 C CA . VAL B 1 82 ? 1.663 5.004 6.219 1 97.95 82 VAL B CA 1
ATOM 1729 C C . VAL B 1 82 ? 1.188 4.262 4.972 1 97.95 82 VAL B C 1
ATOM 1731 O O . VAL B 1 82 ? 1.577 3.116 4.738 1 97.95 82 VAL B O 1
ATOM 1734 N N . ALA B 1 83 ? 0.36 4.835 4.214 1 98.26 83 ALA B N 1
ATOM 1735 C CA . ALA B 1 83 ? -0.132 4.314 2.942 1 98.26 83 ALA B CA 1
ATOM 1736 C C . ALA B 1 83 ? -0.096 5.387 1.858 1 98.26 83 ALA B C 1
ATOM 1738 O O . ALA B 1 83 ? -0.716 6.444 2.001 1 98.26 83 ALA B O 1
ATOM 1739 N N . CYS B 1 84 ? 0.613 5.109 0.793 1 98.09 84 CYS B N 1
ATOM 1740 C CA . CYS B 1 84 ? 0.69 6.031 -0.334 1 98.09 84 CYS B CA 1
ATOM 1741 C C . CYS B 1 84 ? -0.256 5.606 -1.452 1 98.09 84 CYS B C 1
ATOM 1743 O O . CYS B 1 84 ? -0.204 4.465 -1.915 1 98.09 84 CYS B O 1
ATOM 1745 N N . GLY B 1 85 ? -1.081 6.462 -1.858 1 97.1 85 GLY B N 1
ATOM 1746 C CA . GLY B 1 85 ? -1.872 6.267 -3.062 1 97.1 85 GLY B CA 1
ATOM 1747 C C . GLY B 1 85 ? -1.221 6.844 -4.305 1 97.1 85 GLY B C 1
ATOM 1748 O O . GLY B 1 85 ? -0.002 7.029 -4.344 1 97.1 85 GLY B O 1
ATOM 1749 N N . ARG B 1 86 ? -2.052 7.112 -5.301 1 95.94 86 ARG B N 1
ATOM 1750 C CA . ARG B 1 86 ? -1.498 7.684 -6.524 1 95.94 86 ARG B CA 1
ATOM 1751 C C . ARG B 1 86 ? -0.953 9.086 -6.275 1 95.94 86 ARG B C 1
ATOM 1753 O O . ARG B 1 86 ? 0.191 9.385 -6.624 1 95.94 86 ARG B O 1
ATOM 1760 N N . ASN B 1 87 ? -1.82 9.921 -5.608 1 96.82 87 ASN B N 1
ATOM 1761 C CA . ASN B 1 87 ? -1.436 11.314 -5.403 1 96.82 87 ASN B CA 1
ATOM 1762 C C . ASN B 1 87 ? -1.737 11.774 -3.979 1 96.82 87 ASN B C 1
ATOM 1764 O O . ASN B 1 87 ? -1.963 12.962 -3.741 1 96.82 87 ASN B O 1
ATOM 1768 N N . HIS B 1 88 ? -1.833 10.876 -3.062 1 98.31 88 HIS B N 1
ATOM 1769 C CA . HIS B 1 88 ? -2.154 11.2 -1.677 1 98.31 88 HIS B CA 1
ATOM 1770 C C . HIS B 1 88 ? -1.485 10.226 -0.713 1 98.31 88 HIS B C 1
ATOM 1772 O O . HIS B 1 88 ? -1.016 9.162 -1.126 1 98.31 88 HIS B O 1
ATOM 1778 N N . THR B 1 89 ? -1.416 10.632 0.529 1 98.59 89 THR B N 1
ATOM 1779 C CA . THR B 1 89 ? -0.788 9.843 1.583 1 98.59 89 THR B CA 1
ATOM 1780 C C . THR B 1 89 ? -1.637 9.863 2.851 1 98.59 89 THR B C 1
ATOM 1782 O O . THR B 1 89 ? -2.162 10.91 3.237 1 98.59 89 THR B O 1
ATOM 1785 N N . LEU B 1 90 ? -1.797 8.713 3.446 1 98.03 90 LEU B N 1
ATOM 1786 C CA . LEU B 1 90 ? -2.462 8.561 4.736 1 98.03 90 LEU B CA 1
ATOM 1787 C C . LEU B 1 90 ? -1.474 8.107 5.806 1 98.03 90 LEU B C 1
ATOM 1789 O O . LEU B 1 90 ? -0.61 7.268 5.543 1 98.03 90 LEU B O 1
ATOM 1793 N N . ILE B 1 91 ? -1.655 8.586 7.009 1 97.41 91 ILE B N 1
ATOM 1794 C CA . ILE B 1 91 ? -0.813 8.135 8.111 1 97.41 91 ILE B CA 1
ATOM 1795 C C . ILE B 1 91 ? -1.679 7.845 9.336 1 97.41 91 ILE B C 1
ATOM 1797 O O . ILE B 1 91 ? -2.708 8.492 9.544 1 97.41 91 ILE B O 1
ATOM 1801 N N . LEU B 1 92 ? -1.318 6.858 10.053 1 96.37 92 LEU B N 1
ATOM 1802 C CA . LEU B 1 92 ? -1.874 6.508 11.356 1 96.37 92 LEU B CA 1
ATOM 1803 C C . LEU B 1 92 ? -0.835 6.691 12.457 1 96.37 92 LEU B C 1
ATOM 1805 O O . LEU B 1 92 ? 0.285 6.188 12.348 1 96.37 92 LEU B O 1
ATOM 1809 N N . THR B 1 93 ? -1.163 7.389 13.486 1 95.48 93 THR B N 1
ATOM 1810 C CA . THR B 1 93 ? -0.229 7.63 14.58 1 95.48 93 THR B CA 1
ATOM 1811 C C . THR B 1 93 ? -0.46 6.638 15.717 1 95.48 93 THR B C 1
ATOM 1813 O O . THR B 1 93 ? -1.494 5.97 15.764 1 95.48 93 THR B O 1
ATOM 1816 N N . GLY B 1 94 ? 0.538 6.593 16.584 1 92.9 94 GLY B N 1
ATOM 1817 C CA . GLY B 1 94 ? 0.433 5.74 17.757 1 92.9 94 GLY B CA 1
ATOM 1818 C C . GLY B 1 94 ? -0.749 6.086 18.643 1 92.9 94 GLY B C 1
ATOM 1819 O O . GLY B 1 94 ? -1.319 5.21 19.297 1 92.9 94 GLY B O 1
ATOM 1820 N N . GLY B 1 95 ? -1.135 7.346 18.618 1 91.47 95 GLY B N 1
ATOM 1821 C CA . GLY B 1 95 ? -2.268 7.798 19.409 1 91.47 95 GLY B CA 1
ATOM 1822 C C . GLY B 1 95 ? -3.606 7.517 18.751 1 91.47 95 GLY B C 1
ATOM 1823 O O . GLY B 1 95 ? -4.657 7.856 19.3 1 91.47 95 GLY B O 1
ATOM 1824 N N . GLY B 1 96 ? -3.568 6.952 17.555 1 91.9 96 GLY B N 1
ATOM 1825 C CA . GLY B 1 96 ? -4.8 6.554 16.891 1 91.9 96 GLY B CA 1
ATOM 1826 C C . GLY B 1 96 ? -5.351 7.622 15.966 1 91.9 96 GLY B C 1
ATOM 1827 O O . GLY B 1 96 ? -6.475 7.505 15.475 1 91.9 96 GLY B O 1
ATOM 1828 N N . LYS B 1 97 ? -4.636 8.649 15.71 1 93.45 97 LYS B N 1
ATOM 1829 C CA . LYS B 1 97 ? -5.062 9.697 14.787 1 93.45 97 LYS B CA 1
ATOM 1830 C C . LYS B 1 97 ? -4.716 9.335 13.346 1 93.45 97 LYS B C 1
ATOM 1832 O O . LYS B 1 97 ? -3.657 8.762 13.081 1 93.45 97 LYS B O 1
ATOM 1837 N N . VAL B 1 98 ? -5.588 9.689 12.462 1 95.44 98 VAL B N 1
ATOM 1838 C CA . VAL B 1 98 ? -5.353 9.497 11.035 1 95.44 98 VAL B CA 1
ATOM 1839 C C . VAL B 1 98 ? -5.235 10.853 10.343 1 95.44 98 VAL B C 1
ATOM 1841 O O . VAL B 1 98 ? -6.082 11.729 10.532 1 95.44 98 VAL B O 1
ATOM 1844 N N . TYR B 1 99 ? -4.167 11.032 9.601 1 96.62 99 TYR B N 1
ATOM 1845 C CA . TYR B 1 99 ? -3.955 12.24 8.812 1 96.62 99 TYR B CA 1
ATOM 1846 C C . TYR B 1 99 ? -3.887 11.916 7.324 1 96.62 99 TYR B C 1
ATOM 1848 O O . TYR B 1 99 ? -3.546 10.794 6.943 1 96.62 99 TYR B O 1
ATOM 1856 N N . ALA B 1 100 ? -4.182 12.897 6.535 1 97.64 100 ALA B N 1
ATOM 1857 C CA . ALA B 1 100 ? -4.093 12.751 5.084 1 97.64 100 ALA B CA 1
ATOM 1858 C C . ALA B 1 100 ? -3.55 14.021 4.437 1 97.64 100 ALA B C 1
ATOM 1860 O O . ALA B 1 100 ? -3.735 15.121 4.962 1 97.64 100 ALA B O 1
ATOM 1861 N N . THR B 1 101 ? -2.915 13.887 3.304 1 98.72 101 THR B N 1
ATOM 1862 C CA . THR B 1 101 ? -2.437 14.996 2.486 1 98.72 101 THR B CA 1
ATOM 1863 C C . THR B 1 101 ? -2.412 14.608 1.01 1 98.72 101 THR B C 1
ATOM 1865 O O . THR B 1 101 ? -2.427 13.422 0.674 1 98.72 101 THR B O 1
ATOM 1868 N N . GLY B 1 102 ? -2.455 15.654 0.129 1 98.65 102 GLY B N 1
ATOM 1869 C CA . GLY B 1 102 ? -2.306 15.413 -1.298 1 98.65 102 GLY B CA 1
ATOM 1870 C C . GLY B 1 102 ? -3.562 15.725 -2.089 1 98.65 102 GLY B C 1
ATOM 1871 O O . GLY B 1 102 ? -4.311 16.64 -1.74 1 98.65 102 GLY B O 1
ATOM 1872 N N . GLY B 1 103 ? -3.634 15.051 -3.247 1 98.31 103 GLY B N 1
ATOM 1873 C CA . GLY B 1 103 ? -4.802 15.191 -4.102 1 98.31 103 GLY B CA 1
ATOM 1874 C C . GLY B 1 103 ? -6.088 14.743 -3.434 1 98.31 103 GLY B C 1
ATOM 1875 O O . GLY B 1 103 ? -6.089 13.786 -2.656 1 98.31 103 GLY B O 1
ATOM 1876 N N . ASN B 1 104 ? -7.202 15.358 -3.852 1 97.25 104 ASN B N 1
ATOM 1877 C CA . ASN B 1 104 ? -8.461 15.079 -3.169 1 97.25 104 ASN B CA 1
ATOM 1878 C C . ASN B 1 104 ? -9.652 15.21 -4.114 1 97.25 104 ASN B C 1
ATOM 1880 O O . ASN B 1 104 ? -10.791 15.354 -3.667 1 97.25 104 ASN B O 1
ATOM 1884 N N . ASN B 1 105 ? -9.415 15.179 -5.375 1 96.15 105 ASN B N 1
ATOM 1885 C CA . ASN B 1 105 ? -10.445 15.456 -6.371 1 96.15 105 ASN B CA 1
ATOM 1886 C C . ASN B 1 105 ? -11.582 14.441 -6.298 1 96.15 105 ASN B C 1
ATOM 1888 O O . ASN B 1 105 ? -12.696 14.717 -6.748 1 96.15 105 ASN B O 1
ATOM 1892 N N . GLU B 1 106 ? -11.348 13.349 -5.718 1 94.19 106 GLU B N 1
ATOM 1893 C CA . GLU B 1 106 ? -12.369 12.315 -5.574 1 94.19 106 GLU B CA 1
ATOM 1894 C C . GLU B 1 106 ? -12.782 12.147 -4.115 1 94.19 106 GLU B C 1
ATOM 1896 O O . GLU B 1 106 ? -13.482 11.193 -3.768 1 94.19 106 GLU B O 1
ATOM 1901 N N . GLY B 1 107 ? -12.277 13.029 -3.2 1 94.14 107 GLY B N 1
ATOM 1902 C CA . GLY B 1 107 ? -12.59 12.938 -1.783 1 94.14 107 GLY B CA 1
ATOM 1903 C C . GLY B 1 107 ? -11.764 11.894 -1.055 1 94.14 107 GLY B C 1
ATOM 1904 O O . GLY B 1 107 ? -12.139 11.444 0.03 1 94.14 107 GLY B O 1
ATOM 1905 N N . GLN B 1 108 ? -10.669 11.521 -1.68 1 95.63 108 GLN B N 1
ATOM 1906 C CA . GLN B 1 108 ? -9.888 10.404 -1.16 1 95.63 108 GLN B CA 1
ATOM 1907 C C . GLN B 1 108 ? -9.168 10.79 0.129 1 95.63 108 GLN B C 1
ATOM 1909 O O . GLN B 1 108 ? -8.659 9.924 0.845 1 95.63 108 GLN B O 1
ATOM 1914 N N . LEU B 1 109 ? -9.178 11.997 0.556 1 96.61 109 LEU B N 1
ATOM 1915 C CA . LEU B 1 109 ? -8.559 12.366 1.825 1 96.61 109 LEU B CA 1
ATOM 1916 C C . LEU B 1 109 ? -9.531 12.167 2.982 1 96.61 109 LEU B C 1
ATOM 1918 O O . LEU B 1 109 ? -9.139 12.246 4.149 1 96.61 109 LEU B O 1
ATOM 1922 N N . GLY B 1 110 ? -10.81 11.993 2.698 1 93.1 110 GLY B N 1
ATOM 1923 C CA . GLY B 1 110 ? -11.776 11.719 3.75 1 93.1 110 GLY B CA 1
ATOM 1924 C C . GLY B 1 110 ? -12.075 12.93 4.615 1 93.1 110 GLY B C 1
ATOM 1925 O O . GLY B 1 110 ? -12.409 12.791 5.793 1 93.1 110 GLY B O 1
ATOM 1926 N N . LEU B 1 111 ? -11.955 14.115 4.068 1 94.06 111 LEU B N 1
ATOM 1927 C CA . LEU B 1 111 ? -12.067 15.333 4.863 1 94.06 111 LEU B CA 1
ATOM 1928 C C . LEU B 1 111 ? -13.414 16.009 4.633 1 94.06 111 LEU B C 1
ATOM 1930 O O . LEU B 1 111 ? -13.661 17.101 5.15 1 94.06 111 LEU B O 1
ATOM 1934 N N . GLY B 1 112 ? -14.296 15.409 3.814 1 90.87 112 GLY B N 1
ATOM 1935 C CA . GLY B 1 112 ? -15.637 15.938 3.623 1 90.87 112 GLY B CA 1
ATOM 1936 C C . GLY B 1 112 ? -15.718 16.972 2.516 1 90.87 112 GLY B C 1
ATOM 1937 O O . GLY B 1 112 ? -16.739 17.646 2.362 1 90.87 112 GLY B O 1
ATOM 1938 N N . ASP B 1 113 ? -14.632 17.169 1.833 1 93.88 113 ASP B N 1
ATOM 1939 C CA . ASP B 1 113 ? -14.562 18.041 0.665 1 93.88 113 ASP B CA 1
ATOM 1940 C C . ASP B 1 113 ? -13.647 17.451 -0.406 1 93.88 113 ASP B C 1
ATOM 1942 O O . ASP B 1 113 ? -13.232 16.294 -0.307 1 93.88 113 ASP B O 1
ATOM 1946 N N . THR B 1 114 ? -13.322 18.215 -1.476 1 95.87 114 THR B N 1
ATOM 1947 C CA . THR B 1 114 ? -12.515 17.677 -2.566 1 95.87 114 THR B CA 1
ATOM 1948 C C . THR B 1 114 ? -11.304 18.567 -2.833 1 95.87 114 THR B C 1
ATOM 1950 O O . THR B 1 114 ? -10.735 18.538 -3.926 1 95.87 114 THR B O 1
ATOM 1953 N N . ASP B 1 115 ? -10.976 19.455 -1.817 1 97.82 115 ASP B N 1
ATOM 1954 C CA . ASP B 1 115 ? -9.811 20.319 -1.979 1 97.82 115 ASP B CA 1
ATOM 1955 C C . ASP B 1 115 ? -8.522 19.57 -1.651 1 97.82 115 ASP B C 1
ATOM 1957 O O . ASP B 1 115 ? -8.474 18.796 -0.692 1 97.82 115 ASP B O 1
ATOM 1961 N N . GLU B 1 116 ? -7.563 19.852 -2.351 1 98.19 116 GLU B N 1
ATOM 1962 C CA . GLU B 1 116 ? -6.252 19.272 -2.075 1 98.19 116 GLU B CA 1
ATOM 1963 C C . GLU B 1 116 ? -5.649 19.853 -0.799 1 98.19 116 GLU B C 1
ATOM 1965 O O . GLU B 1 116 ? -6.012 20.954 -0.38 1 98.19 116 GLU B O 1
ATOM 1970 N N . ARG B 1 117 ? -4.758 19.172 -0.162 1 98.64 117 ARG B N 1
ATOM 1971 C CA . ARG B 1 117 ? -3.974 19.613 0.987 1 98.64 117 ARG B CA 1
ATOM 1972 C C . ARG B 1 117 ? -2.481 19.429 0.734 1 98.64 117 ARG B C 1
ATOM 1974 O O . ARG B 1 117 ? -2.061 18.415 0.173 1 98.64 117 ARG B O 1
ATOM 1981 N N . SER B 1 118 ? -1.7 20.371 1.095 1 98.58 118 SER B N 1
ATOM 1982 C CA . SER B 1 118 ? -0.255 20.238 0.939 1 98.58 118 SER B CA 1
ATOM 1983 C C . SER B 1 118 ? 0.42 19.945 2.275 1 98.58 118 SER B C 1
ATOM 1985 O O . SER B 1 118 ? 1.649 19.884 2.355 1 98.58 118 SER B O 1
ATOM 1987 N N . ALA B 1 119 ? -0.378 19.827 3.292 1 98.43 119 ALA B N 1
ATOM 1988 C CA . ALA B 1 119 ? 0.06 19.396 4.617 1 98.43 119 ALA B CA 1
ATOM 1989 C C . ALA B 1 119 ? -0.888 18.348 5.193 1 98.43 119 ALA B C 1
ATOM 1991 O O . ALA B 1 119 ? -2.038 18.237 4.761 1 98.43 119 ALA B O 1
ATOM 1992 N N . PHE B 1 120 ? -0.36 17.651 6.131 1 98.17 120 PHE B N 1
ATOM 1993 C CA . PHE B 1 120 ? -1.185 16.613 6.739 1 98.17 120 PHE B CA 1
ATOM 1994 C C . PHE B 1 120 ? -2.335 17.229 7.528 1 98.17 120 PHE B C 1
ATOM 1996 O O . PHE B 1 120 ? -2.126 18.141 8.331 1 98.17 120 PHE B O 1
ATOM 2003 N N . HIS B 1 121 ? -3.497 16.708 7.279 1 97.35 121 HIS B N 1
ATOM 2004 C CA . HIS B 1 121 ? -4.711 17.145 7.959 1 97.35 121 HIS B CA 1
ATOM 2005 C C . HIS B 1 121 ? -5.385 15.984 8.682 1 97.35 121 HIS B C 1
ATOM 2007 O O . HIS B 1 121 ? -5.48 14.88 8.14 1 97.35 121 HIS B O 1
ATOM 2013 N N . LEU B 1 122 ? -5.857 16.258 9.889 1 95.08 122 LEU B N 1
ATOM 2014 C CA . LEU B 1 122 ? -6.525 15.254 10.711 1 95.08 122 LEU B CA 1
ATOM 2015 C C . LEU B 1 122 ? -7.871 14.866 10.109 1 95.08 122 LEU B C 1
ATOM 2017 O O . LEU B 1 122 ? -8.658 15.734 9.725 1 95.08 122 LEU B O 1
ATOM 2021 N N . ILE B 1 123 ? -8.085 13.583 9.962 1 93.51 123 ILE B N 1
ATOM 2022 C CA . ILE B 1 123 ? -9.404 13.062 9.62 1 93.51 123 ILE B CA 1
ATOM 2023 C C . ILE B 1 123 ? -10.203 12.802 10.896 1 93.51 123 ILE B C 1
ATOM 2025 O O . ILE B 1 123 ? -10.001 11.786 11.566 1 93.51 123 ILE B O 1
ATOM 2029 N N . SER B 1 124 ? -11.025 13.521 11.246 1 86.34 124 SER B N 1
ATOM 2030 C CA . SER B 1 124 ? -11.687 13.552 12.546 1 86.34 124 SER B CA 1
ATOM 2031 C C . SER B 1 124 ? -12.729 12.445 12.663 1 86.34 124 SER B C 1
ATOM 2033 O O . SER B 1 124 ? -13.045 11.997 13.767 1 86.34 124 SER B O 1
ATOM 2035 N N . PHE B 1 125 ? -13.364 12.011 11.605 1 76.09 125 PHE B N 1
ATOM 2036 C CA . PHE B 1 125 ? -14.445 11.039 11.707 1 76.09 125 PHE B CA 1
ATOM 2037 C C . PHE B 1 125 ? -13.963 9.762 12.385 1 76.09 125 PHE B C 1
ATOM 2039 O O . PHE B 1 125 ? -14.699 9.148 13.16 1 76.09 125 PHE B O 1
ATOM 2046 N N . PHE B 1 126 ? -12.696 9.238 12.113 1 67.64 126 PHE B N 1
ATOM 2047 C CA . PHE B 1 126 ? -12.17 7.995 12.664 1 67.64 126 PHE B CA 1
ATOM 2048 C C . PHE B 1 126 ? -11.891 8.139 14.155 1 67.64 126 PHE B C 1
ATOM 2050 O O . PHE B 1 126 ? -12.2 7.24 14.94 1 67.64 126 PHE B O 1
ATOM 2057 N N . THR B 1 127 ? -11.184 9.208 14.448 1 60.35 127 THR B N 1
ATOM 2058 C CA . THR B 1 127 ? -10.354 9.353 15.639 1 60.35 127 THR B CA 1
ATOM 2059 C C . THR B 1 127 ? -11.188 9.168 16.904 1 60.35 127 THR B C 1
ATOM 2061 O O . THR B 1 127 ? -10.712 8.6 17.889 1 60.35 127 THR B O 1
ATOM 2064 N N . SER B 1 128 ? -12.323 9.328 16.775 1 63.88 128 SER B N 1
ATOM 2065 C CA . SER B 1 128 ? -12.988 9.316 18.074 1 63.88 128 SER B CA 1
ATOM 2066 C C . SER B 1 128 ? -13.802 8.041 18.267 1 63.88 128 SER B C 1
ATOM 2068 O O . SER B 1 128 ? -14.074 7.638 19.399 1 63.88 128 SER B O 1
ATOM 2070 N N . GLN B 1 129 ? -13.941 7.336 17.312 1 75.38 129 GLN B N 1
ATOM 2071 C CA . GLN B 1 129 ? -14.999 6.341 17.455 1 75.38 129 GLN B CA 1
ATOM 2072 C C . GLN B 1 129 ? -14.48 4.939 17.151 1 75.38 129 GLN B C 1
ATOM 2074 O O . GLN B 1 129 ? -15.07 3.946 17.581 1 75.38 129 GLN B O 1
ATOM 2079 N N . HIS B 1 130 ? -13.358 4.932 16.523 1 83.34 130 HIS B N 1
ATOM 2080 C CA . HIS B 1 130 ? -12.909 3.617 16.079 1 83.34 130 HIS B CA 1
ATOM 2081 C C . HIS B 1 130 ? -11.408 3.448 16.289 1 83.34 130 HIS B C 1
ATOM 2083 O O . HIS B 1 130 ? -10.648 4.412 16.174 1 83.34 130 HIS B O 1
ATOM 2089 N N . LYS B 1 131 ? -11.052 2.285 16.66 1 89.85 131 LYS B N 1
ATOM 2090 C CA . LYS B 1 131 ? -9.633 1.94 16.675 1 89.85 131 LYS B CA 1
ATOM 2091 C C . LYS B 1 131 ? -9.171 1.455 15.304 1 89.85 131 LYS B C 1
ATOM 2093 O O . LYS B 1 131 ? -9.524 0.354 14.878 1 89.85 131 LYS B O 1
ATOM 2098 N N . ILE B 1 132 ? -8.379 2.228 14.634 1 93.19 132 ILE B N 1
ATOM 2099 C CA . ILE B 1 132 ? -7.887 1.911 13.298 1 93.19 132 ILE B CA 1
ATOM 2100 C C . ILE B 1 132 ? -6.663 1.004 13.402 1 93.19 132 ILE B C 1
ATOM 2102 O O . ILE B 1 132 ? -5.735 1.287 14.163 1 93.19 132 ILE B O 1
ATOM 2106 N N . LYS B 1 133 ? -6.689 -0.024 12.638 1 92.02 133 LYS B N 1
ATOM 2107 C CA . LYS B 1 133 ? -5.604 -1 12.678 1 92.02 133 LYS B CA 1
ATOM 2108 C C . LYS B 1 133 ? -4.681 -0.846 11.473 1 92.02 133 LYS B C 1
ATOM 2110 O O . LYS B 1 133 ? -3.486 -1.14 11.558 1 92.02 133 LYS B O 1
ATOM 2115 N N . GLN B 1 134 ? -5.266 -0.418 10.395 1 94.65 134 GLN B N 1
ATOM 2116 C CA . GLN B 1 134 ? -4.506 -0.351 9.151 1 94.65 134 GLN B CA 1
ATOM 2117 C C . GLN B 1 134 ? -5.138 0.636 8.173 1 94.65 134 GLN B C 1
ATOM 2119 O O . GLN B 1 134 ? -6.331 0.931 8.265 1 94.65 134 GLN B O 1
ATOM 2124 N N . LEU B 1 135 ? -4.339 1.113 7.277 1 96.31 135 LEU B N 1
ATOM 2125 C CA . LEU B 1 135 ? -4.77 2.001 6.203 1 96.31 135 LEU B CA 1
ATOM 2126 C C . LEU B 1 135 ? -4.364 1.445 4.842 1 96.31 135 LEU B C 1
ATOM 2128 O O . LEU B 1 135 ? -3.397 0.687 4.74 1 96.31 135 LEU B O 1
ATOM 2132 N N . SER B 1 136 ? -5.042 1.804 3.809 1 96.86 136 SER B N 1
ATOM 2133 C CA . SER B 1 136 ? -4.697 1.527 2.418 1 96.86 136 SER B CA 1
ATOM 2134 C C . SER B 1 136 ? -5.095 2.685 1.509 1 96.86 136 SER B C 1
ATOM 2136 O O . SER B 1 136 ? -6.096 3.361 1.757 1 96.86 136 SER B O 1
ATOM 2138 N N . ALA B 1 137 ? -4.298 2.911 0.578 1 97.2 137 ALA B N 1
ATOM 2139 C CA . ALA B 1 137 ? -4.534 3.975 -0.395 1 97.2 137 ALA B CA 1
ATOM 2140 C C . ALA B 1 137 ? -4.288 3.482 -1.817 1 97.2 137 ALA B C 1
ATOM 2142 O O . ALA B 1 137 ? -3.211 2.965 -2.125 1 97.2 137 ALA B O 1
ATOM 2143 N N . GLY B 1 138 ? -5.219 3.572 -2.692 1 95.21 138 GLY B N 1
ATOM 2144 C CA . GLY B 1 138 ? -5.105 3.236 -4.103 1 95.21 138 GLY B CA 1
ATOM 2145 C C . GLY B 1 138 ? -4.983 4.455 -4.998 1 95.21 138 GLY B C 1
ATOM 2146 O O . GLY B 1 138 ? -4.399 5.467 -4.602 1 95.21 138 GLY B O 1
ATOM 2147 N N . SER B 1 139 ? -5.444 4.395 -6.236 1 93.37 139 SER B N 1
ATOM 2148 C CA . SER B 1 139 ? -5.318 5.541 -7.13 1 93.37 139 SER B CA 1
ATOM 2149 C C . SER B 1 139 ? -6.072 6.75 -6.589 1 93.37 139 SER B C 1
ATOM 2151 O O . SER B 1 139 ? -5.46 7.748 -6.202 1 93.37 139 SER B O 1
ATOM 2153 N N . ASN B 1 140 ? -7.427 6.561 -6.396 1 92.19 140 ASN B N 1
ATOM 2154 C CA . ASN B 1 140 ? -8.263 7.626 -5.855 1 92.19 140 ASN B CA 1
ATOM 2155 C C . ASN B 1 140 ? -9.142 7.124 -4.713 1 92.19 140 ASN B C 1
ATOM 2157 O O . ASN B 1 140 ? -10.221 7.666 -4.469 1 92.19 140 ASN B O 1
ATOM 2161 N N . THR B 1 141 ? -8.634 6.121 -4.053 1 92.88 141 THR B N 1
ATOM 2162 C CA . THR B 1 141 ? -9.373 5.466 -2.979 1 92.88 141 THR B CA 1
ATOM 2163 C C . THR B 1 141 ? -8.533 5.397 -1.708 1 92.88 141 THR B C 1
ATOM 2165 O O . THR B 1 141 ? -7.32 5.186 -1.77 1 92.88 141 THR B O 1
ATOM 2168 N N . SER B 1 142 ? -9.186 5.555 -0.622 1 95.23 142 SER B N 1
ATOM 2169 C CA . SER B 1 142 ? -8.616 5.302 0.697 1 95.23 142 SER B CA 1
ATOM 2170 C C . SER B 1 142 ? -9.499 4.362 1.511 1 95.23 142 SER B C 1
ATOM 2172 O O . SER B 1 142 ? -10.722 4.36 1.354 1 95.23 142 SER B O 1
ATOM 2174 N N . ALA B 1 143 ? -8.882 3.569 2.327 1 93.68 143 ALA B N 1
ATOM 2175 C CA . ALA B 1 143 ? -9.611 2.648 3.193 1 93.68 143 ALA B CA 1
ATOM 2176 C C . ALA B 1 143 ? -8.95 2.544 4.565 1 93.68 143 ALA B C 1
ATOM 2178 O O . ALA B 1 143 ? -7.726 2.641 4.679 1 93.68 143 ALA B O 1
ATOM 2179 N N . ALA B 1 144 ? -9.725 2.368 5.563 1 93.24 144 ALA B N 1
ATOM 2180 C CA . ALA B 1 144 ? -9.289 2.122 6.935 1 93.24 144 ALA B CA 1
ATOM 2181 C C . ALA B 1 144 ? -9.921 0.849 7.491 1 93.24 144 ALA B C 1
ATOM 2183 O O . ALA B 1 144 ? -11.121 0.619 7.323 1 93.24 144 ALA B O 1
ATOM 2184 N N . LEU B 1 145 ? -9.126 0.093 8.132 1 93.27 145 LEU B N 1
ATOM 2185 C CA . LEU B 1 145 ? -9.576 -1.145 8.761 1 93.27 145 LEU B CA 1
ATOM 2186 C C . LEU B 1 145 ? -9.56 -1.019 10.281 1 93.27 145 LEU B C 1
ATOM 2188 O O . LEU B 1 145 ? -8.572 -0.562 10.86 1 93.27 145 LEU B O 1
ATOM 2192 N N . THR B 1 146 ? -10.61 -1.408 10.88 1 90.87 146 THR B N 1
ATOM 2193 C CA . THR B 1 146 ? -10.711 -1.319 12.333 1 90.87 146 THR B CA 1
ATOM 2194 C C . THR B 1 146 ? -10.714 -2.709 12.961 1 90.87 146 THR B C 1
ATOM 2196 O O . THR B 1 146 ? -11.101 -3.686 12.317 1 90.87 146 THR B O 1
#

Solvent-accessible surface area (backbone atoms only — not comparable to full-atom values): 14058 Å² total; per-residue (Å²): 123,26,38,36,37,34,20,7,51,34,90,89,39,79,42,38,70,38,75,49,75,52,90,90,46,46,47,73,44,59,21,30,13,50,54,30,40,40,35,30,27,75,85,22,45,47,26,31,29,30,56,12,82,42,5,33,66,32,76,70,45,47,67,64,33,93,50,81,36,72,47,67,92,47,62,93,44,42,50,66,46,64,21,28,12,43,42,24,28,39,36,32,30,72,89,47,44,37,31,22,18,4,42,10,80,50,22,31,52,53,71,88,52,49,70,61,30,30,34,68,38,77,27,66,82,50,49,78,76,48,70,69,75,45,62,24,21,10,46,45,24,26,36,39,33,43,124,26,39,37,37,36,21,7,50,34,89,88,39,78,42,38,71,37,76,50,74,50,90,91,46,45,47,73,45,58,22,28,12,51,54,31,40,39,35,30,27,75,87,22,46,48,27,32,29,29,57,10,85,41,5,32,66,32,75,68,48,47,67,64,34,92,52,82,36,72,47,67,91,47,62,94,43,42,50,69,46,66,20,28,12,44,42,25,29,38,36,32,30,72,89,47,43,36,33,23,16,3,43,12,83,50,21,31,51,54,71,89,51,49,69,60,30,30,34,68,39,77,27,66,82,49,47,77,75,49,68,68,75,46,61,24,21,9,45,45,24,25,36,38,34,43

Sequence (292 aa):
SGAVFTFGKTRFAENIPSKFWFKNDIPISLSCGDEHTAIITGNNKLFMFGSNNWGQLGLGSKATVNKPTCIKALKPEKVKFVACGRNHTLILTGGGKVYATGGNNEGQLGLGDTDERSAFHLISFFTSQHKIKQLSAGSNTSAALTSGAVFTFGKTRFAENIPSKFWFKNDIPISLSCGDEHTAIITGNNKLFMFGSNNWGQLGLGSKATVNKPTCIKALKPEKVKFVACGRNHTLILTGGGKVYATGGNNEGQLGLGDTDERSAFHLISFFTSQHKIKQLSAGSNTSAALT

InterPro domains:
  IPR000408 Regulator of chromosome condensation, RCC1 [PF00415] (45-92)
  IPR000408 Regulator of chromosome condensation, RCC1 [PF00415] (96-145)
  IPR000408 Regulator of chromosome condensation, RCC1 [PR00633] (45-61)
  IPR000408 Regulator of chromosome condensation, RCC1 [PR00633] (79-92)
  IPR000408 Regulator of chromosome condensation, RCC1 [PR00633] (98-114)
  IPR000408 Regulator of chromosome condensation, RCC1 [PS50012] (44-95)
  IPR000408 Regulator of chromosome condensation, RCC1 [PS50012] (96-146)
  IPR009091 Regulator of chromosome condensation 1/beta-lactamase-inhibitor protein II [G3DSA:2.130.10.30] (1-146)
  IPR009091 Regulator of chromosome condensation 1/beta-lactamase-inhibitor protein II [SSF50985] (4-146)
  IPR051625 Diverse Signaling and Regulatory Domain-Containing Protein [PTHR22872] (4-146)

Radius of gyration: 17.29 Å; Cα contacts (8 Å, |Δi|>4): 930; chains: 2; bounding box: 43×47×39 Å

Organism: Muntiacus reevesi (NCBI:txid9886)

Secondary structure (DSSP, 8-state):
---EEEEES-GGGTTS-EEE--SSS-EEEEEE-SSEEEEEETT--EEEEE--TTSTT-BSS---EEEEEE-GGGTTS-EEEEEE-SSEEEEEETTS-EEEEE--TTSTT-SSS---EEEEEE-HHHHTT----EEEE-SSEEEEE-/---EEEEES-GGGTTS-EEE--SSS-EEEEEE-SSEEEEEETT--EEEEE--TTSTT-BSS---EEEEEE-GGGTTS-EEEEEE-SSEEEEEETTS-EEEEE--TTSTT-SSS---EEEEEE-HHHHTT----EEEE-SSEEEEE-